Protein AF-A0A2B8AH51-F1 (afdb_monomer)

Sequence (255 aa):
MSCMFCGAQRRMTKEHILPKWMREEFPELAREPVFQGSQNEHDGPTPDGPRTVYRGGKEESGPFNRQAPVVCGPCNNGWMSQLETNVHEPLSRMIRGLPTVLTSERQAVVALWSAKTLMVAYRAPHFGPRPRPEVILPVDAERLYQDRALGPMMVMGLANYQPTPYAREPLYVQSFTRMEHEGGAYSYCATLRIGHFAAQLVRCPDGMYPPLGQIPPHLVLLRPGASAVHWPPSRPIRAGAEWDSFVNLPEETGT

Mean predicted aligned error: 6.93 Å

Nearest PDB structures (foldseek):
  2o9c-assembly1_A  TM=5.863E-01  e=3.580E-01  Deinococcus radiodurans
  4q0h-assembly1_A-2  TM=5.746E-01  e=3.373E-01  Deinococcus radiodurans R1 = ATCC 13939 = DSM 20539
  2o9b-assembly1_A-2  TM=5.722E-01  e=4.282E-01  Deinococcus radiodurans
  6fht-assembly1_A  TM=5.107E-01  e=1.499E+00  unclassified
  5hu7-assembly1_A  TM=2.085E-01  e=2.020E+00  Brevibacillus brevis NBRC 100599

Secondary structure (DSSP, 8-state):
-B-TTT--B-PEEEEESS-HHHHHH-GGGGSSSEEEEEEEEE--SSTTSPPEEEEEEEETT-GGG-EEEEEEHHHIIIIIHHHHHHHHHHHHHHHTT--EEE-HHHHHHHHHHHHHHHHHHHTS--SSSPPSS-SS-HHHHHHHHHHSS--TTEEEEEEEB---S-TTS-SEEEEEEEEE-GGG-EEEEEEEEETTEEEEEEEPPTTPPP--SS--TTEEEE-TTS--EEESPSS-B-TTHHHHHHHSPPS----

Foldseek 3Di:
DAALAARDDDFFDFAFLDDPVCCVLPVVQQPFFFWEWEWEWADDPDNPDDIDIDTDTTDRRGRRPWTARRHHPCVCVPPVVVLCVLQVVVVSCQLVQHKDKCDLVNLLSVQLSVVVSLVRNLRTDDPDDNHDDCLPDSVQSHCCNVVVGGDQQKWKKKFFADDDPDRRDHQWYWYKDWAADPPGFIKIWIWIHHRRIIMIMIGGPPPDHDPPDPDPQRIDIRDNVDGMDIPPRPDHAYPDPSVVPVRDDDNDPDD

Solvent-accessible surface area (backbone atoms only — not comparable to full-atom values): 14221 Å² total; per-residue (Å²): 98,58,15,49,40,79,62,50,78,47,72,57,35,73,41,52,50,45,60,72,67,51,50,74,75,35,52,78,64,61,44,68,70,28,37,32,42,36,41,42,59,29,80,28,102,41,100,89,41,72,70,43,75,46,77,44,56,75,45,73,73,29,64,66,70,42,49,19,71,45,37,27,55,70,52,50,75,36,65,49,44,52,48,52,64,71,28,41,68,65,50,56,32,35,30,70,60,38,75,45,76,33,40,32,68,50,29,40,41,46,48,42,49,52,51,52,36,50,57,46,47,71,66,22,90,65,82,72,78,82,65,73,84,59,79,69,51,64,66,59,41,28,43,37,56,73,67,70,37,75,54,95,36,46,48,40,33,35,33,28,36,52,79,70,93,54,93,74,60,48,53,38,34,41,35,43,42,75,42,75,44,87,94,78,42,54,29,27,34,39,32,43,34,39,58,15,30,30,40,37,40,39,36,34,41,89,96,48,74,58,87,82,61,89,70,54,85,39,53,44,74,56,50,65,81,46,80,68,42,67,38,61,52,94,35,62,39,40,80,60,70,57,38,52,58,67,64,44,77,70,91,64,81,79,132

pLDDT: mean 82.39, std 14.71, range [30.95, 98.0]

Radius of gyration: 17.38 Å; Cα contacts (8 Å, |Δi|>4): 494; chains: 1; bounding box: 43×40×45 Å

Structure (mmCIF, N/CA/C/O backbone):
data_AF-A0A2B8AH51-F1
#
_entry.id   AF-A0A2B8AH51-F1
#
loop_
_atom_site.group_PDB
_atom_site.id
_atom_site.type_symbol
_atom_site.label_atom_id
_atom_site.label_alt_id
_atom_site.label_comp_id
_atom_site.label_asym_id
_atom_site.label_entity_id
_atom_site.label_seq_id
_atom_site.pdbx_PDB_ins_code
_atom_site.Cartn_x
_atom_site.Cartn_y
_atom_site.Cartn_z
_atom_site.occupancy
_atom_site.B_iso_or_equiv
_atom_site.auth_seq_id
_atom_site.auth_comp_id
_atom_site.auth_asym_id
_atom_site.auth_atom_id
_atom_site.pdbx_PDB_model_num
ATOM 1 N N . MET A 1 1 ? -4.950 17.864 -15.467 1.00 85.81 1 MET A N 1
ATOM 2 C CA . MET A 1 1 ? -4.177 16.669 -15.059 1.00 85.81 1 MET A CA 1
ATOM 3 C C . MET A 1 1 ? -5.076 15.452 -15.211 1.00 85.81 1 MET A C 1
ATOM 5 O O . MET A 1 1 ? -6.285 15.599 -15.042 1.00 85.81 1 MET A O 1
ATOM 9 N N . SER A 1 2 ? -4.516 14.302 -15.584 1.00 92.56 2 SER A N 1
ATOM 10 C CA . SER A 1 2 ? -5.262 13.041 -15.651 1.00 92.56 2 SER A CA 1
ATOM 11 C C . SER A 1 2 ? -5.372 12.413 -14.260 1.00 92.56 2 SER A C 1
ATOM 13 O O . SER A 1 2 ? -4.426 12.501 -13.477 1.00 92.56 2 SER A O 1
ATOM 15 N N . CYS A 1 3 ? -6.517 11.811 -13.939 1.00 95.12 3 CYS A N 1
ATOM 16 C CA . CYS A 1 3 ? -6.648 10.988 -12.741 1.00 95.12 3 CYS A CA 1
ATOM 17 C C . CYS A 1 3 ? -5.863 9.687 -12.916 1.00 95.12 3 CYS A C 1
ATOM 19 O O . CYS A 1 3 ? -6.121 8.967 -13.873 1.00 95.12 3 CYS A O 1
ATOM 21 N N . MET A 1 4 ? -5.009 9.333 -11.949 1.00 94.19 4 MET A N 1
ATOM 22 C CA . MET A 1 4 ? -4.197 8.108 -12.033 1.00 94.19 4 MET A CA 1
ATOM 23 C C . MET A 1 4 ? -5.006 6.803 -12.109 1.00 94.19 4 MET A C 1
ATOM 25 O O . MET A 1 4 ? -4.462 5.776 -12.475 1.00 94.19 4 MET A O 1
ATOM 29 N N . PHE A 1 5 ? -6.281 6.829 -11.709 1.00 96.06 5 PHE A N 1
ATOM 30 C CA . PHE A 1 5 ? -7.135 5.643 -11.650 1.00 96.06 5 PHE A CA 1
ATOM 31 C C . PHE A 1 5 ? -8.077 5.543 -12.848 1.00 96.06 5 PHE A C 1
ATOM 33 O O . PHE A 1 5 ? -8.137 4.519 -13.505 1.00 96.06 5 PHE A O 1
ATOM 40 N N . CYS A 1 6 ? -8.849 6.588 -13.148 1.00 96.69 6 CYS A N 1
ATOM 41 C CA . CYS A 1 6 ? -9.827 6.516 -14.239 1.00 96.69 6 CYS A CA 1
ATOM 42 C C . CYS A 1 6 ? -9.351 7.142 -15.554 1.00 96.69 6 CYS A C 1
ATOM 44 O O . CYS A 1 6 ? -10.140 7.212 -16.491 1.00 96.69 6 CYS A O 1
ATOM 46 N N . GLY A 1 7 ? -8.136 7.697 -15.612 1.00 95.19 7 GLY A N 1
ATOM 47 C CA . GLY A 1 7 ? -7.600 8.377 -16.798 1.00 95.19 7 GLY A CA 1
ATOM 48 C C . GLY A 1 7 ? -8.324 9.679 -17.188 1.00 95.19 7 GLY A C 1
ATOM 49 O O . GLY A 1 7 ? -7.916 10.382 -18.111 1.00 95.19 7 GLY A O 1
ATOM 50 N N . ALA A 1 8 ? -9.411 10.046 -16.499 1.00 96.31 8 ALA A N 1
ATOM 51 C CA . ALA A 1 8 ? -10.210 11.208 -16.864 1.00 96.31 8 ALA A CA 1
ATOM 52 C C . ALA A 1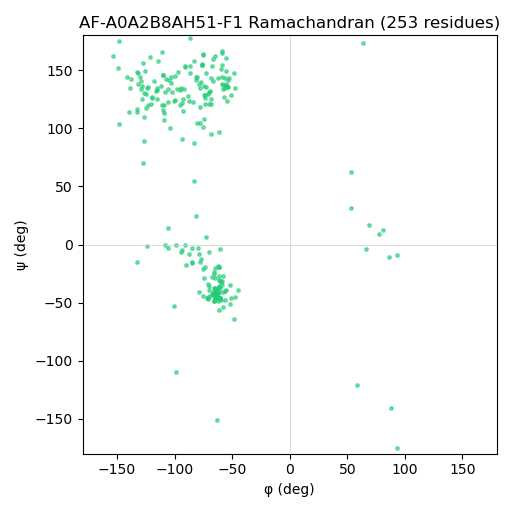 8 ? -9.486 12.521 -16.529 1.00 96.31 8 ALA A C 1
ATOM 54 O O . ALA A 1 8 ? -8.988 12.719 -15.414 1.00 96.31 8 ALA A O 1
ATOM 55 N N . GLN A 1 9 ? -9.516 13.470 -17.466 1.00 96.44 9 GLN A N 1
ATOM 56 C CA . GLN A 1 9 ? -9.027 14.829 -17.245 1.00 96.44 9 GLN A CA 1
ATOM 57 C C . GLN A 1 9 ? -10.015 15.622 -16.383 1.00 96.44 9 GLN A C 1
ATOM 59 O O . GLN A 1 9 ? -11.105 15.978 -16.827 1.00 96.44 9 GLN A O 1
ATOM 64 N N . ARG A 1 10 ? -9.650 15.878 -15.122 1.00 94.44 10 ARG A N 1
ATOM 65 C CA . ARG A 1 10 ? -10.507 16.559 -14.134 1.00 94.44 10 ARG A CA 1
ATOM 66 C C . ARG A 1 10 ? -9.675 17.382 -13.148 1.00 94.44 10 ARG A C 1
ATOM 68 O O . ARG A 1 10 ? -8.444 17.332 -13.149 1.00 94.44 10 ARG A O 1
ATOM 75 N N . ARG A 1 11 ? -10.351 18.119 -12.261 1.00 93.75 11 ARG A N 1
ATOM 76 C CA . ARG A 1 11 ? -9.720 18.689 -11.063 1.00 93.75 11 ARG A CA 1
ATOM 77 C C . ARG A 1 11 ? -9.339 17.555 -10.106 1.00 93.75 11 ARG A C 1
ATOM 79 O O . ARG A 1 11 ? -10.190 16.738 -9.750 1.00 93.75 11 ARG A O 1
ATOM 86 N N . MET A 1 12 ? -8.068 17.508 -9.712 1.00 94.81 12 MET A N 1
ATOM 87 C CA . MET A 1 12 ? -7.575 16.533 -8.738 1.00 94.81 12 MET A CA 1
ATOM 88 C C . MET A 1 12 ? -7.888 16.984 -7.307 1.00 94.81 12 MET A C 1
ATOM 90 O O . MET A 1 12 ? -7.845 18.175 -6.988 1.00 94.81 12 MET A O 1
ATOM 94 N N . THR A 1 13 ? -8.202 16.020 -6.453 1.00 93.00 13 THR A N 1
ATOM 95 C CA . THR A 1 13 ? -8.302 16.151 -4.999 1.00 93.00 13 THR A CA 1
ATOM 96 C C . THR A 1 13 ? -6.956 15.843 -4.357 1.00 93.00 13 THR A C 1
ATOM 98 O O . THR A 1 13 ? -6.179 15.064 -4.907 1.00 93.00 13 THR A O 1
ATOM 101 N N . LYS A 1 14 ? -6.697 16.415 -3.179 1.00 87.75 14 LYS A N 1
ATOM 102 C CA . LYS A 1 14 ? -5.541 16.066 -2.347 1.00 87.75 14 LYS A CA 1
ATOM 103 C C . LYS A 1 14 ? -5.879 14.822 -1.529 1.00 87.75 14 LYS A C 1
ATOM 105 O O . LYS A 1 14 ? -6.418 14.939 -0.434 1.00 87.75 14 LYS A O 1
ATOM 110 N N . GLU A 1 15 ? -5.635 13.654 -2.106 1.00 89.44 15 GLU A N 1
ATOM 111 C CA . GLU A 1 15 ? -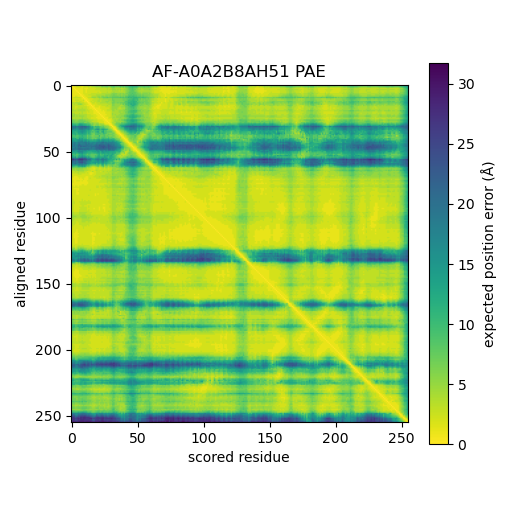5.935 12.390 -1.438 1.00 89.44 15 GLU A CA 1
ATOM 112 C C . GLU A 1 15 ? -4.980 12.170 -0.269 1.00 89.44 15 GLU A C 1
ATOM 114 O O . GLU A 1 15 ? -3.773 12.312 -0.455 1.00 89.44 15 GLU A O 1
ATOM 119 N N . HIS A 1 16 ? -5.496 11.829 0.912 1.00 8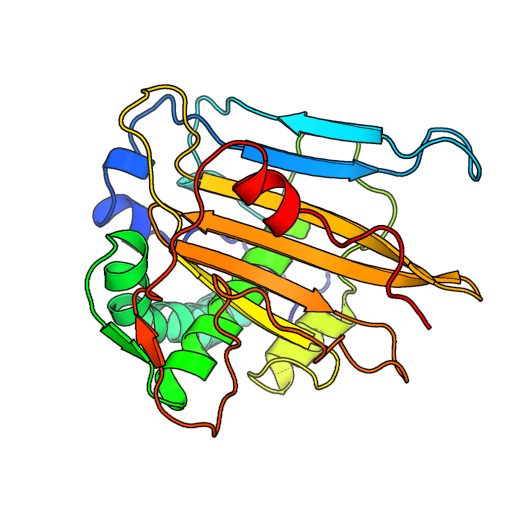8.12 16 HIS A N 1
ATOM 120 C CA . HIS A 1 16 ? -4.645 11.432 2.034 1.00 88.12 16 HIS A CA 1
ATOM 121 C C . HIS A 1 16 ? -4.102 10.022 1.795 1.00 88.12 16 HIS A C 1
ATOM 123 O O . HIS A 1 16 ? -4.847 9.136 1.394 1.00 88.12 16 HIS A O 1
ATOM 129 N N . ILE A 1 17 ? -2.810 9.798 2.055 1.00 89.62 17 ILE A N 1
ATOM 130 C CA . ILE A 1 17 ? -2.226 8.456 1.893 1.00 89.62 17 ILE A CA 1
ATOM 131 C C . ILE A 1 17 ? -2.843 7.483 2.903 1.00 89.62 17 ILE A C 1
ATOM 133 O O . ILE A 1 17 ? -3.255 6.386 2.533 1.00 89.62 17 ILE A O 1
ATOM 137 N N . LEU A 1 18 ? -2.900 7.891 4.174 1.00 90.94 18 LEU A N 1
ATOM 138 C CA . LEU A 1 18 ? -3.605 7.151 5.211 1.00 90.94 18 LEU A CA 1
ATOM 139 C C . LEU A 1 18 ? -4.998 7.754 5.421 1.00 90.94 18 LEU A C 1
ATOM 141 O O . LEU A 1 18 ? -5.117 8.977 5.544 1.00 90.94 18 LEU A O 1
ATOM 145 N N . PRO A 1 19 ? -6.046 6.921 5.487 1.00 91.19 19 PRO A N 1
ATOM 146 C CA . PRO A 1 19 ? -7.409 7.397 5.643 1.00 91.19 19 PRO A CA 1
ATOM 147 C C . PRO A 1 19 ? -7.629 8.041 7.014 1.00 91.19 19 PRO A C 1
ATOM 149 O O . PRO A 1 19 ? -6.975 7.705 8.002 1.00 91.19 19 PRO A O 1
ATOM 152 N N . LYS A 1 20 ? -8.594 8.961 7.091 1.00 88.81 20 LYS A N 1
ATOM 153 C CA . LYS A 1 20 ? -8.838 9.757 8.306 1.00 88.81 20 LYS A CA 1
ATOM 154 C C . LYS A 1 20 ? -9.230 8.915 9.519 1.00 88.81 20 LYS A C 1
ATOM 156 O O . LYS A 1 20 ? -8.786 9.231 10.617 1.00 88.81 20 LYS A O 1
ATOM 161 N N . TRP A 1 21 ? -9.995 7.840 9.322 1.00 92.12 21 TRP A N 1
ATOM 162 C CA . TRP A 1 21 ? -10.440 6.965 10.413 1.00 92.12 21 TRP A CA 1
ATOM 163 C C . TRP A 1 21 ? -9.262 6.351 11.183 1.00 92.12 21 TRP A C 1
ATOM 165 O O . TRP A 1 21 ? -9.339 6.179 12.396 1.00 92.12 21 TRP A O 1
ATOM 175 N N . MET A 1 22 ? -8.123 6.106 10.521 1.00 93.12 22 MET A N 1
ATOM 176 C CA . MET A 1 22 ? -6.929 5.578 11.186 1.00 93.12 22 MET A CA 1
ATOM 177 C C . MET A 1 22 ? -6.357 6.553 12.217 1.00 93.12 22 MET A C 1
ATOM 179 O O . MET A 1 22 ? -5.758 6.116 13.193 1.00 93.12 22 MET A O 1
ATOM 183 N N . ARG A 1 23 ? -6.542 7.866 12.032 1.00 88.94 23 ARG A N 1
ATOM 184 C CA . ARG A 1 23 ? -6.091 8.869 13.004 1.00 88.94 23 ARG A CA 1
ATOM 185 C C . ARG A 1 23 ? -6.839 8.744 14.329 1.00 88.94 23 ARG A C 1
ATOM 187 O O . ARG A 1 23 ? -6.251 8.964 15.383 1.00 88.94 23 ARG A O 1
ATOM 194 N N . GLU A 1 24 ? -8.126 8.423 14.259 1.00 89.31 24 GLU A N 1
ATOM 195 C CA . GLU A 1 24 ? -8.995 8.246 15.425 1.00 89.31 24 GLU A CA 1
ATOM 196 C C . GLU A 1 24 ? -8.763 6.877 16.075 1.00 89.31 24 GLU A C 1
ATOM 198 O O . GLU A 1 24 ? -8.678 6.770 17.295 1.00 89.31 24 GLU A O 1
ATOM 203 N N . GLU A 1 25 ? -8.596 5.836 15.257 1.00 92.25 25 GLU A N 1
ATOM 204 C CA . GLU A 1 25 ? -8.409 4.458 15.713 1.00 92.25 25 GLU A CA 1
ATOM 205 C C . GLU A 1 25 ? -7.022 4.144 16.289 1.00 92.25 25 GLU A C 1
ATOM 207 O O . GLU A 1 25 ? -6.904 3.236 17.122 1.00 92.25 25 GLU A O 1
ATOM 212 N N . PHE A 1 26 ? -5.991 4.852 15.826 1.00 89.75 26 PHE A N 1
ATOM 213 C CA . PHE A 1 26 ? -4.587 4.627 16.173 1.00 89.75 26 PHE A CA 1
ATOM 214 C C . PHE A 1 26 ? -3.939 5.930 16.648 1.00 89.75 26 PHE A C 1
ATOM 216 O O . PHE A 1 26 ? -3.107 6.513 15.943 1.00 89.75 26 PHE A O 1
ATOM 223 N N . PRO A 1 27 ? -4.307 6.431 17.840 1.00 84.88 27 PRO A N 1
ATOM 224 C CA . PRO A 1 27 ? -3.775 7.688 18.357 1.00 84.88 27 PRO A CA 1
ATOM 225 C C . PRO A 1 27 ? -2.245 7.674 18.485 1.00 84.88 27 PRO A C 1
ATOM 227 O O . PRO A 1 27 ? -1.617 8.719 18.358 1.00 84.88 27 PRO A O 1
ATOM 230 N N . GLU A 1 28 ? -1.617 6.514 18.680 1.00 80.50 28 GLU A N 1
ATOM 231 C CA . GLU A 1 28 ? -0.162 6.340 18.667 1.00 80.50 28 GLU A CA 1
ATOM 232 C C . GLU A 1 28 ? 0.489 6.690 17.320 1.00 80.50 28 GLU A C 1
ATOM 234 O O . GLU A 1 28 ? 1.604 7.206 17.314 1.00 80.50 28 GLU A O 1
ATOM 239 N N . LEU A 1 29 ? -0.215 6.504 16.195 1.00 77.44 29 LEU A N 1
ATOM 240 C CA . LEU A 1 29 ? 0.224 6.949 14.865 1.00 77.44 29 LEU A CA 1
ATOM 241 C C . LEU A 1 29 ? 0.039 8.458 14.660 1.00 77.44 29 LEU A C 1
ATOM 243 O O . LEU A 1 29 ? 0.525 9.003 13.673 1.00 77.44 29 LEU A O 1
ATOM 247 N N . ALA A 1 30 ? -0.694 9.126 15.551 1.00 74.44 30 ALA A N 1
ATOM 248 C CA . ALA A 1 30 ? -0.973 10.558 15.502 1.00 74.44 30 ALA A CA 1
ATOM 249 C C . ALA A 1 30 ? -0.181 11.363 16.553 1.00 74.44 30 ALA A C 1
ATOM 251 O O . ALA A 1 30 ? -0.297 12.587 16.589 1.00 74.44 30 ALA A O 1
ATOM 252 N N . ARG A 1 31 ? 0.605 10.700 17.418 1.00 70.81 31 ARG A N 1
ATOM 253 C CA . ARG A 1 31 ? 1.440 11.351 18.440 1.00 70.81 31 ARG A CA 1
ATOM 254 C C . ARG A 1 31 ? 2.707 11.918 17.813 1.00 70.81 31 ARG A C 1
ATOM 256 O O . ARG A 1 31 ? 3.637 11.180 17.512 1.00 70.81 31 ARG A O 1
ATOM 263 N N . GLU A 1 32 ? 2.751 13.231 17.644 1.00 63.06 32 GLU A N 1
ATOM 264 C CA . GLU A 1 32 ? 3.927 13.921 17.116 1.00 63.06 32 GLU A CA 1
ATOM 265 C C . GLU A 1 32 ? 5.033 14.057 18.188 1.00 63.06 32 GLU A C 1
ATOM 267 O O . GLU A 1 32 ? 4.730 14.350 19.348 1.00 63.06 32 GLU A O 1
ATOM 272 N N . PRO A 1 33 ? 6.320 13.871 17.829 1.00 62.00 33 PRO A N 1
ATOM 273 C CA . PRO A 1 33 ? 6.813 13.426 16.526 1.00 62.00 33 PRO A CA 1
ATOM 274 C C . PRO A 1 33 ? 6.643 11.908 16.340 1.00 62.00 33 PRO A C 1
ATOM 276 O O . PRO A 1 33 ? 7.028 11.120 17.203 1.00 62.00 33 PRO A O 1
ATOM 279 N N . VAL A 1 34 ? 6.152 11.494 15.170 1.00 63.03 34 VAL A N 1
ATOM 280 C CA . VAL A 1 34 ? 6.148 10.080 14.767 1.00 63.03 34 VAL A CA 1
ATOM 281 C C . VAL A 1 34 ? 7.422 9.814 13.973 1.00 63.03 34 VAL A C 1
ATOM 283 O O . VAL A 1 34 ? 7.694 10.488 12.979 1.00 63.03 34 VAL A O 1
ATOM 286 N N . PHE A 1 35 ? 8.210 8.819 14.379 1.00 63.44 35 PHE A N 1
ATOM 287 C CA . PHE A 1 35 ? 9.269 8.303 13.514 1.00 63.44 35 PHE A CA 1
ATOM 288 C C . PHE A 1 35 ? 8.602 7.583 12.335 1.00 63.44 35 PHE A C 1
ATOM 290 O O . PHE A 1 35 ? 7.814 6.658 12.525 1.00 63.44 35 PHE A O 1
ATOM 297 N N . GLN A 1 36 ? 8.883 8.028 11.115 1.00 67.19 36 GLN A N 1
ATOM 298 C CA . GLN A 1 36 ? 8.409 7.389 9.889 1.00 67.19 36 GLN A CA 1
ATOM 299 C C . GLN A 1 36 ? 9.619 6.888 9.118 1.00 67.19 36 GLN A C 1
ATOM 301 O O . GLN A 1 36 ? 10.559 7.643 8.900 1.00 67.19 36 GLN A O 1
ATOM 306 N N . GLY A 1 37 ? 9.568 5.640 8.659 1.00 68.50 37 GLY A N 1
ATOM 307 C CA . GLY A 1 37 ? 10.554 5.107 7.729 1.00 68.50 37 GLY A CA 1
ATOM 308 C C . GLY A 1 37 ? 10.126 5.378 6.292 1.00 68.50 37 GLY A C 1
ATOM 309 O O . GLY A 1 37 ? 9.013 5.039 5.892 1.00 68.50 37 GLY A O 1
ATOM 310 N N . SER A 1 38 ? 11.007 5.967 5.495 1.00 72.69 38 SER A N 1
ATOM 311 C CA . SER A 1 38 ? 10.883 5.952 4.036 1.00 72.69 38 SER A CA 1
ATOM 312 C C . SER A 1 38 ? 12.176 5.432 3.436 1.00 72.69 38 SER A C 1
ATOM 314 O O . SER A 1 38 ? 13.249 5.900 3.814 1.00 72.69 38 SER A O 1
ATOM 316 N N . GLN A 1 39 ? 12.072 4.460 2.535 1.00 73.69 39 GLN A N 1
ATOM 317 C CA . GLN A 1 39 ? 13.197 3.961 1.753 1.00 73.69 39 GLN A CA 1
ATOM 318 C C . GLN A 1 39 ? 12.828 4.018 0.276 1.00 73.69 39 GLN A C 1
ATOM 320 O O . GLN A 1 39 ? 12.011 3.226 -0.192 1.00 73.69 39 GLN A O 1
ATOM 325 N N . ASN A 1 40 ? 13.459 4.933 -0.448 1.00 71.31 40 ASN A N 1
ATOM 326 C CA . ASN A 1 40 ? 13.289 5.065 -1.887 1.00 71.31 40 ASN A CA 1
ATOM 327 C C . ASN A 1 40 ? 14.611 4.743 -2.574 1.00 71.31 40 ASN A C 1
ATOM 329 O O . ASN A 1 40 ? 15.665 5.242 -2.168 1.00 71.31 40 ASN A O 1
ATOM 333 N N . GLU A 1 41 ? 14.552 3.915 -3.607 1.00 69.56 41 GLU A N 1
ATOM 334 C CA . GLU A 1 41 ? 15.684 3.648 -4.484 1.00 69.56 41 GLU A CA 1
ATOM 335 C C . GLU A 1 41 ? 15.662 4.604 -5.680 1.00 69.56 41 GLU A C 1
ATOM 337 O O . GLU A 1 41 ? 14.615 4.847 -6.284 1.00 69.56 41 GLU A O 1
ATOM 342 N N . HIS A 1 42 ? 16.818 5.184 -5.994 1.00 64.06 42 HIS A N 1
ATOM 343 C CA . HIS A 1 42 ? 16.978 6.154 -7.070 1.00 64.06 42 HIS A CA 1
ATOM 344 C C . HIS A 1 42 ? 18.144 5.755 -7.966 1.00 64.06 42 HIS A C 1
ATOM 346 O O . HIS A 1 42 ? 19.181 5.294 -7.482 1.00 64.06 42 HIS A O 1
ATOM 352 N N . ASP A 1 43 ? 17.993 6.019 -9.262 1.00 61.16 43 ASP A N 1
ATOM 353 C CA . ASP A 1 43 ? 19.116 6.001 -10.193 1.00 61.16 43 ASP A CA 1
ATOM 354 C C . ASP A 1 43 ? 20.219 6.936 -9.706 1.00 61.16 43 ASP A C 1
ATOM 356 O O . ASP A 1 43 ? 19.950 8.054 -9.246 1.00 61.16 43 ASP A O 1
ATOM 360 N N . GLY A 1 44 ? 21.462 6.470 -9.818 1.00 53.53 44 GLY A N 1
ATOM 361 C CA . GLY A 1 44 ? 22.624 7.319 -9.621 1.00 53.53 44 GLY A CA 1
ATOM 362 C C . GLY A 1 44 ? 22.628 8.498 -10.608 1.00 53.53 44 GLY A C 1
ATOM 363 O O . GLY A 1 44 ? 21.881 8.523 -11.590 1.00 53.53 44 GLY A O 1
ATOM 364 N N . PRO A 1 45 ? 23.479 9.512 -10.385 1.00 54.72 45 PRO A N 1
ATOM 365 C CA . PRO A 1 45 ? 23.575 10.664 -11.284 1.00 54.72 45 PRO A CA 1
ATOM 366 C C . PRO A 1 45 ? 24.024 10.284 -12.707 1.00 54.72 45 PRO A C 1
ATOM 368 O O . PRO A 1 45 ? 23.818 11.062 -13.639 1.00 54.72 45 PRO A O 1
ATOM 371 N N . THR A 1 46 ? 24.615 9.100 -12.879 1.00 54.09 46 THR A N 1
ATOM 372 C CA . THR A 1 46 ? 25.039 8.527 -14.159 1.00 54.09 46 THR A CA 1
ATOM 373 C C . THR A 1 46 ? 24.156 7.330 -14.536 1.00 54.09 46 THR A C 1
ATOM 375 O O . THR A 1 46 ? 23.775 6.584 -13.635 1.00 54.09 46 THR A O 1
ATOM 378 N N . PRO A 1 47 ? 23.867 7.101 -15.835 1.00 54.94 47 PRO A N 1
ATOM 379 C CA . PRO A 1 47 ? 23.073 5.956 -16.305 1.00 54.94 47 PRO A CA 1
ATOM 380 C C . PRO A 1 47 ? 23.566 4.590 -15.799 1.00 54.94 47 PRO A C 1
ATOM 382 O O . PRO A 1 47 ? 22.744 3.746 -15.476 1.00 54.94 47 PRO A O 1
ATOM 385 N N . ASP A 1 48 ? 24.885 4.429 -15.647 1.00 56.88 48 ASP A N 1
ATOM 386 C CA . ASP A 1 48 ? 25.533 3.198 -15.160 1.00 56.88 48 ASP A CA 1
ATOM 387 C C . ASP A 1 48 ? 26.055 3.331 -13.713 1.00 56.88 48 ASP A C 1
ATOM 389 O O . ASP A 1 48 ? 26.909 2.571 -13.260 1.00 56.88 48 ASP A O 1
ATOM 393 N N . GLY A 1 49 ? 25.625 4.375 -12.995 1.00 54.69 49 GLY A N 1
ATOM 394 C CA . GLY A 1 49 ? 26.075 4.637 -11.628 1.00 54.69 49 GLY A CA 1
ATOM 395 C C . GLY A 1 49 ? 25.413 3.716 -10.606 1.00 54.69 49 GLY A C 1
ATOM 396 O O . GLY A 1 49 ? 24.288 3.266 -10.828 1.00 54.69 49 GLY A O 1
ATOM 397 N N . PRO A 1 50 ? 26.051 3.485 -9.443 1.00 54.81 50 PRO A N 1
ATOM 398 C CA . PRO A 1 50 ? 25.417 2.739 -8.368 1.00 54.81 50 PRO A CA 1
ATOM 399 C C . PRO A 1 50 ? 24.119 3.433 -7.947 1.00 54.81 50 PRO A C 1
ATOM 401 O O . PRO A 1 50 ? 24.050 4.665 -7.830 1.00 54.81 50 PRO A O 1
ATOM 404 N N . ARG A 1 51 ? 23.083 2.629 -7.709 1.00 69.44 51 ARG A N 1
ATOM 405 C CA . ARG A 1 51 ? 21.799 3.128 -7.220 1.00 69.44 51 ARG A CA 1
ATOM 406 C C . ARG A 1 51 ? 21.983 3.760 -5.845 1.00 69.44 51 ARG A C 1
ATOM 408 O O . ARG A 1 51 ? 22.766 3.293 -5.020 1.00 69.44 51 ARG A O 1
ATOM 415 N N . THR A 1 52 ? 21.256 4.842 -5.596 1.00 65.50 52 THR A N 1
ATOM 416 C CA . THR A 1 52 ? 21.287 5.543 -4.312 1.00 65.50 52 THR A CA 1
ATOM 417 C C . THR A 1 52 ? 20.015 5.240 -3.536 1.00 65.50 52 THR A C 1
ATOM 419 O O . THR A 1 52 ? 18.907 5.511 -3.999 1.00 65.50 52 THR A O 1
ATOM 422 N N . VAL A 1 53 ? 20.174 4.699 -2.329 1.00 68.12 53 VAL A N 1
ATOM 423 C CA . VAL A 1 53 ? 19.064 4.467 -1.401 1.00 68.12 53 VAL A CA 1
ATOM 424 C C . VAL A 1 53 ? 18.928 5.674 -0.481 1.00 68.12 53 VAL A C 1
ATOM 426 O O . VAL A 1 53 ? 19.803 5.944 0.341 1.00 68.12 53 VAL A O 1
ATOM 429 N N . TYR A 1 54 ? 17.808 6.385 -0.586 1.00 65.06 54 TYR A N 1
ATOM 430 C CA . TYR A 1 54 ? 17.481 7.482 0.320 1.00 65.06 54 TYR A CA 1
ATOM 431 C C . TYR A 1 54 ? 16.631 6.954 1.469 1.00 65.06 54 TYR A C 1
ATOM 433 O O . TYR A 1 54 ? 15.552 6.397 1.255 1.00 65.06 54 TYR A O 1
ATOM 441 N N . ARG A 1 55 ? 17.122 7.147 2.698 1.00 69.69 55 ARG A N 1
ATOM 442 C CA . ARG A 1 55 ? 16.407 6.810 3.931 1.00 69.69 55 ARG A CA 1
ATOM 443 C C . ARG A 1 55 ? 15.974 8.093 4.641 1.00 69.69 55 ARG A C 1
ATOM 445 O O . ARG A 1 55 ? 16.818 8.859 5.099 1.00 69.69 55 ARG A O 1
ATOM 452 N N . GLY A 1 56 ? 14.667 8.338 4.717 1.00 63.03 56 GLY A N 1
ATOM 453 C CA . GLY A 1 56 ? 14.069 9.444 5.478 1.00 63.03 56 GLY A CA 1
ATOM 454 C C . GLY A 1 56 ? 13.415 8.935 6.764 1.00 63.03 56 GLY A C 1
ATOM 455 O O . GLY A 1 56 ? 12.840 7.847 6.748 1.00 63.03 56 GLY A O 1
ATOM 456 N N . GLY A 1 57 ? 13.527 9.696 7.863 1.00 56.56 57 GLY A N 1
ATOM 457 C CA . GLY A 1 57 ? 13.245 9.189 9.219 1.00 56.56 57 GLY A CA 1
ATOM 458 C C . GLY A 1 57 ? 12.365 10.043 10.146 1.00 56.56 57 GLY A C 1
ATOM 459 O O . GLY A 1 57 ? 11.925 9.547 11.184 1.00 56.56 57 GLY A O 1
ATOM 460 N N . LYS A 1 58 ? 12.123 11.327 9.847 1.00 55.34 58 LYS A N 1
ATOM 461 C CA . LYS A 1 58 ? 11.420 12.230 10.776 1.00 55.34 58 LYS A CA 1
ATOM 462 C C . LYS A 1 58 ? 10.610 13.284 10.017 1.00 55.34 58 LYS A C 1
ATOM 464 O O . LYS A 1 58 ? 11.181 14.246 9.517 1.00 55.34 58 LYS A O 1
ATOM 469 N N . GLU A 1 59 ? 9.291 13.106 9.946 1.00 58.78 59 GLU A N 1
ATOM 470 C CA . GLU A 1 59 ? 8.358 14.206 9.663 1.00 58.78 59 GLU A CA 1
ATOM 471 C C . GLU A 1 59 ? 7.753 14.663 10.985 1.00 58.78 59 GLU A C 1
ATOM 473 O O . GLU A 1 59 ? 7.160 13.870 11.715 1.00 58.78 59 GLU A O 1
ATOM 478 N N . GLU A 1 60 ? 7.889 15.949 11.295 1.00 53.44 60 GLU A N 1
ATOM 479 C CA . GLU A 1 60 ? 7.287 16.532 12.499 1.00 53.44 60 GLU A CA 1
ATOM 480 C C . GLU A 1 60 ? 5.754 16.501 12.432 1.00 53.44 60 GLU A C 1
ATOM 482 O O . GLU A 1 60 ? 5.110 16.402 13.465 1.00 53.44 60 GLU A O 1
ATOM 487 N N . SER A 1 61 ? 5.183 16.471 11.222 1.00 61.59 61 SER A N 1
ATOM 488 C CA . SER A 1 61 ? 3.741 16.477 10.957 1.00 61.59 61 SER A CA 1
ATOM 489 C C . SER A 1 61 ? 3.053 15.106 10.998 1.00 61.59 61 SER A C 1
ATOM 491 O O . SER A 1 61 ? 1.850 15.035 10.756 1.00 61.59 61 SER A O 1
ATOM 493 N N . GLY A 1 62 ? 3.782 14.006 11.212 1.00 69.94 62 GLY A N 1
ATOM 494 C CA . GLY A 1 62 ? 3.210 12.653 11.232 1.00 69.94 62 GLY A CA 1
ATOM 495 C C . GLY A 1 62 ? 2.592 12.159 9.901 1.00 69.94 62 GLY A C 1
ATOM 496 O O . GLY A 1 62 ? 2.448 12.902 8.927 1.00 69.94 62 GLY A O 1
ATOM 497 N N . PRO A 1 63 ? 2.187 10.877 9.833 1.00 79.25 63 PRO A N 1
ATOM 498 C CA . PRO A 1 63 ? 1.857 10.205 8.570 1.00 79.25 63 PRO A CA 1
ATOM 499 C C . PRO A 1 63 ? 0.499 10.608 7.962 1.00 79.25 63 PRO A C 1
ATOM 501 O O . PRO A 1 63 ? 0.288 10.452 6.759 1.00 79.25 63 PRO A O 1
ATOM 504 N N . PHE A 1 64 ? -0.425 11.155 8.760 1.00 85.50 64 PHE A N 1
ATOM 505 C CA . PHE A 1 64 ? -1.787 11.502 8.318 1.00 85.50 64 PHE A CA 1
ATOM 506 C C . PHE A 1 64 ? -1.881 12.803 7.511 1.00 85.50 64 PHE A C 1
ATOM 508 O O . PHE A 1 64 ? -2.889 13.046 6.840 1.00 85.50 64 PHE A O 1
ATOM 515 N N . ASN A 1 65 ? -0.839 13.635 7.544 1.00 82.44 65 ASN A N 1
ATOM 516 C CA . ASN A 1 65 ? -0.792 14.896 6.804 1.00 82.44 65 ASN A CA 1
ATOM 517 C C . ASN A 1 65 ? -0.262 14.729 5.369 1.00 82.44 65 ASN A C 1
ATOM 519 O O . ASN A 1 65 ? -0.354 15.658 4.564 1.00 82.44 65 ASN A O 1
ATOM 523 N N . ARG A 1 66 ? 0.237 13.538 5.009 1.00 84.75 66 ARG A N 1
ATOM 524 C CA . ARG A 1 66 ? 0.740 13.257 3.662 1.00 84.75 66 ARG A CA 1
ATOM 525 C C . ARG A 1 66 ? -0.407 13.116 2.663 1.00 84.75 66 ARG A C 1
ATOM 527 O O . ARG A 1 66 ? -1.315 12.301 2.843 1.00 84.75 66 ARG A O 1
ATOM 534 N N . GLN A 1 67 ? -0.332 13.902 1.589 1.00 88.75 67 GLN A N 1
ATOM 535 C CA . GLN A 1 67 ? -1.351 13.960 0.543 1.00 88.75 67 GLN A CA 1
ATOM 536 C C . GLN A 1 67 ? -0.753 13.888 -0.869 1.00 88.75 67 GLN A C 1
ATOM 538 O O . GLN A 1 67 ? 0.326 14.427 -1.121 1.00 88.75 67 GLN A O 1
ATOM 543 N N . ALA A 1 68 ? -1.495 13.301 -1.811 1.00 89.12 68 ALA A N 1
ATOM 544 C CA . ALA A 1 68 ? -1.136 13.221 -3.226 1.00 89.12 68 ALA A CA 1
ATOM 545 C C . ALA A 1 68 ? -2.236 13.836 -4.122 1.00 89.12 68 ALA A C 1
ATOM 547 O O . ALA A 1 68 ? -3.379 13.367 -4.116 1.00 89.12 68 ALA A O 1
ATOM 548 N N . PRO A 1 69 ? -1.938 14.878 -4.925 1.00 91.38 69 PRO A N 1
ATOM 549 C CA . PRO A 1 69 ? -2.919 15.531 -5.793 1.00 91.38 69 PRO A CA 1
ATOM 550 C C . PRO A 1 69 ? -3.105 14.795 -7.137 1.00 91.38 69 PRO A C 1
ATOM 552 O O . PRO A 1 69 ? -2.952 15.399 -8.197 1.00 91.38 69 PRO A O 1
ATOM 555 N N . VAL A 1 70 ? -3.415 13.493 -7.107 1.00 91.88 70 VAL A N 1
ATOM 556 C CA . VAL A 1 70 ? -3.386 12.598 -8.294 1.00 91.88 70 VAL A CA 1
ATOM 557 C C . VAL A 1 70 ? -4.697 11.860 -8.590 1.00 91.88 70 VAL A C 1
ATOM 559 O O . VAL A 1 70 ? -4.814 11.133 -9.580 1.00 91.88 70 VAL A O 1
ATOM 562 N N . VAL A 1 71 ? -5.713 12.062 -7.753 1.00 95.25 71 VAL A N 1
ATOM 563 C CA . VAL A 1 71 ? -7.015 11.389 -7.850 1.00 95.25 71 VAL A CA 1
ATOM 564 C C . VAL A 1 71 ? -8.115 12.418 -8.095 1.00 95.25 71 VAL A C 1
ATOM 566 O O . VAL A 1 71 ? -8.087 13.494 -7.512 1.00 95.25 71 VAL A O 1
ATOM 569 N N . CYS A 1 72 ? -9.103 12.119 -8.942 1.00 97.25 72 CYS A N 1
ATOM 570 C CA . CYS A 1 72 ? -10.272 12.984 -9.126 1.00 97.25 72 CYS A CA 1
ATOM 571 C C . CYS A 1 72 ? -11.353 12.744 -8.056 1.00 97.25 72 CYS A C 1
ATOM 573 O O . CYS A 1 72 ? -11.457 11.651 -7.504 1.00 97.25 72 CYS A O 1
ATOM 575 N N . GLY A 1 73 ? -12.224 13.735 -7.832 1.00 97.06 73 GLY A N 1
ATOM 576 C CA . GLY A 1 73 ? -13.322 13.641 -6.856 1.00 97.06 73 GLY A CA 1
ATOM 577 C C . GLY A 1 73 ? -14.201 12.384 -6.986 1.00 97.06 73 GLY A C 1
ATOM 578 O O . GLY A 1 73 ? -14.427 11.729 -5.976 1.00 97.06 73 GLY A O 1
ATOM 579 N N . PRO A 1 74 ? -14.643 11.984 -8.196 1.00 97.88 74 PRO A N 1
ATOM 580 C CA . PRO A 1 74 ? -15.419 10.753 -8.378 1.00 97.88 74 PRO A CA 1
ATOM 581 C C . PRO A 1 74 ? -14.692 9.459 -7.983 1.00 97.88 74 PRO A C 1
ATOM 583 O O . PRO A 1 74 ? -15.323 8.538 -7.478 1.00 97.88 74 PRO A O 1
ATOM 586 N N . CYS A 1 75 ? -13.377 9.363 -8.206 1.00 97.62 75 CYS A N 1
ATOM 587 C CA . CYS A 1 75 ? -12.609 8.197 -7.762 1.00 97.62 75 CYS A CA 1
ATOM 588 C C . CYS A 1 75 ? -12.449 8.196 -6.242 1.00 97.62 75 CYS A C 1
ATOM 590 O O . CYS A 1 75 ? -12.698 7.167 -5.619 1.00 97.62 75 CYS A O 1
ATOM 592 N N . ASN A 1 76 ? -12.086 9.353 -5.680 1.00 96.81 76 ASN A N 1
ATOM 593 C CA . ASN A 1 76 ? -11.860 9.523 -4.250 1.00 96.81 76 ASN A CA 1
ATOM 594 C C . ASN A 1 76 ? -13.138 9.228 -3.439 1.00 96.81 76 ASN A C 1
ATOM 596 O O . ASN A 1 76 ? -13.192 8.297 -2.643 1.00 96.81 76 ASN A O 1
ATOM 600 N N . ASN A 1 77 ? -14.226 9.933 -3.746 1.00 95.56 77 ASN A N 1
ATOM 601 C CA . ASN A 1 77 ? -15.494 9.799 -3.023 1.00 95.56 77 ASN A CA 1
ATOM 602 C C . ASN A 1 77 ? -16.311 8.560 -3.429 1.00 95.56 77 ASN A C 1
ATOM 604 O O . ASN A 1 77 ? -17.346 8.293 -2.828 1.00 95.56 77 ASN A O 1
ATOM 608 N N . GLY A 1 78 ? -15.895 7.847 -4.478 1.00 96.69 78 GLY A N 1
ATOM 609 C CA . GLY A 1 78 ? -16.582 6.667 -4.994 1.00 96.69 78 GLY A CA 1
ATOM 610 C C . GLY A 1 78 ? -15.942 5.381 -4.488 1.00 96.69 78 GLY A C 1
ATOM 611 O O . GLY A 1 78 ? -16.025 5.036 -3.312 1.00 96.69 78 GLY A O 1
ATOM 612 N N . TRP A 1 79 ? -15.287 4.660 -5.397 1.00 97.62 79 TRP A N 1
ATOM 613 C CA . TRP A 1 79 ? -14.735 3.337 -5.106 1.00 97.62 79 TRP A CA 1
ATOM 614 C C . TRP A 1 79 ? -13.679 3.340 -3.992 1.00 97.62 79 TRP A C 1
ATOM 616 O O . TRP A 1 79 ? -13.578 2.349 -3.279 1.00 97.62 79 TRP A O 1
ATOM 626 N N . MET A 1 80 ? -12.901 4.420 -3.837 1.00 96.75 80 MET A N 1
ATOM 627 C CA . MET A 1 80 ? -11.866 4.495 -2.799 1.00 96.75 80 MET A CA 1
ATOM 628 C C . MET A 1 80 ? -12.491 4.619 -1.415 1.00 96.75 80 MET A C 1
ATOM 630 O O . MET A 1 80 ? -12.134 3.851 -0.529 1.00 96.75 80 MET A O 1
ATOM 634 N N . SER A 1 81 ? -13.474 5.506 -1.261 1.00 96.06 81 SER A N 1
ATOM 635 C CA . SER A 1 81 ? -14.271 5.616 -0.036 1.00 96.06 81 SER A CA 1
ATOM 636 C C . SER A 1 81 ? -14.936 4.281 0.328 1.00 96.06 81 SER A C 1
ATOM 638 O O . SER A 1 81 ? -14.784 3.791 1.445 1.00 96.06 81 SER A O 1
ATOM 640 N N . GLN A 1 82 ? -15.574 3.613 -0.643 1.00 97.44 82 GLN A N 1
ATOM 641 C CA . GLN A 1 82 ? -16.183 2.297 -0.415 1.00 97.44 82 GLN A CA 1
ATOM 642 C C . GLN A 1 82 ? -15.151 1.234 -0.007 1.00 97.44 82 GLN A C 1
ATOM 644 O O . GLN A 1 82 ? -15.408 0.418 0.878 1.00 97.44 82 GLN A O 1
ATOM 649 N N . LEU A 1 83 ? -13.978 1.236 -0.644 1.00 98.00 83 LEU A N 1
ATOM 650 C CA . LEU A 1 83 ? -12.882 0.332 -0.311 1.00 98.00 83 LEU A CA 1
ATOM 651 C C . LEU A 1 83 ? -12.388 0.550 1.123 1.00 98.00 83 LEU A C 1
ATOM 653 O O . LEU A 1 83 ? -12.144 -0.417 1.839 1.00 98.00 83 LEU A O 1
ATOM 657 N N . GLU A 1 84 ? -12.272 1.804 1.556 1.00 97.06 84 GLU A N 1
ATOM 658 C CA . GLU A 1 84 ? -11.880 2.146 2.923 1.00 97.06 84 GLU A CA 1
ATOM 659 C C . GLU A 1 84 ? -12.911 1.701 3.955 1.00 97.06 84 GLU A C 1
ATOM 661 O O . GLU A 1 84 ? -12.525 1.175 4.996 1.00 97.06 84 GLU A O 1
ATOM 666 N N . THR A 1 85 ? -14.205 1.832 3.657 1.00 97.06 85 THR A N 1
ATOM 667 C CA . THR A 1 85 ? -15.262 1.267 4.505 1.00 97.06 85 THR A CA 1
ATOM 668 C C . THR A 1 85 ? -15.132 -0.252 4.618 1.00 97.06 85 THR A C 1
ATOM 670 O O . THR A 1 85 ? -15.183 -0.797 5.718 1.00 97.06 85 THR A O 1
ATOM 673 N N . ASN A 1 86 ? -14.918 -0.945 3.497 1.00 97.56 86 ASN A N 1
ATOM 674 C CA . ASN A 1 86 ? -14.894 -2.409 3.469 1.00 97.56 86 ASN A CA 1
ATOM 675 C C . ASN A 1 86 ? -13.655 -3.002 4.158 1.00 97.56 86 ASN A C 1
ATOM 677 O O . ASN A 1 86 ? -13.729 -4.081 4.744 1.00 97.56 86 ASN A O 1
ATOM 681 N N . VAL A 1 87 ? -12.507 -2.326 4.069 1.00 97.69 87 VAL A N 1
ATOM 682 C CA . VAL A 1 87 ? -11.238 -2.819 4.629 1.00 97.69 87 VAL A CA 1
ATOM 683 C C . VAL A 1 87 ? -11.071 -2.482 6.111 1.00 97.69 87 VAL A C 1
ATOM 685 O O . VAL A 1 87 ? -10.215 -3.070 6.767 1.00 97.69 87 VAL A O 1
ATOM 688 N N . HIS A 1 88 ? -11.887 -1.561 6.633 1.00 97.69 88 HIS A N 1
ATOM 689 C CA . HIS A 1 88 ? -11.770 -1.009 7.978 1.00 97.69 88 HIS A CA 1
ATOM 690 C C . HIS A 1 88 ? -11.594 -2.097 9.044 1.00 97.69 88 HIS A C 1
ATOM 692 O O . HIS A 1 88 ? -10.531 -2.201 9.641 1.00 97.69 88 HIS A O 1
ATOM 698 N N . GLU A 1 89 ? -12.584 -2.976 9.236 1.00 97.12 89 GLU A N 1
ATOM 699 C CA . GLU A 1 89 ? -12.534 -4.006 10.285 1.00 97.12 89 GLU A CA 1
ATOM 700 C C . GLU A 1 89 ? -11.328 -4.962 10.180 1.00 97.12 89 GLU A C 1
ATOM 702 O O . GLU A 1 89 ? -10.592 -5.073 11.168 1.00 97.12 89 GLU A O 1
ATOM 707 N N . PRO A 1 90 ? -11.056 -5.636 9.040 1.00 97.44 90 PRO A N 1
ATOM 708 C CA . PRO A 1 90 ? -9.941 -6.574 8.981 1.00 97.44 90 PRO A CA 1
ATOM 709 C C . PRO A 1 90 ? -8.597 -5.862 9.148 1.00 97.44 90 PRO A C 1
ATOM 711 O O . PRO A 1 90 ? -7.736 -6.353 9.879 1.00 97.44 90 PRO A O 1
ATOM 714 N N . LEU A 1 91 ? -8.416 -4.690 8.534 1.00 97.69 91 LEU A N 1
ATOM 715 C CA . LEU A 1 91 ? -7.175 -3.926 8.642 1.00 97.69 91 LEU A CA 1
ATOM 716 C C . LEU A 1 91 ? -6.948 -3.408 10.058 1.00 97.69 91 LEU A C 1
ATOM 718 O O . LEU A 1 91 ? -5.842 -3.526 10.581 1.00 97.69 91 LEU A O 1
ATOM 722 N N . SER A 1 92 ? -8.005 -2.930 10.710 1.00 97.25 92 SER A N 1
ATOM 723 C CA . SER A 1 92 ? -7.969 -2.469 12.091 1.00 97.25 92 SER A CA 1
ATOM 724 C C . SER A 1 92 ? -7.494 -3.547 13.057 1.00 97.25 92 SER A C 1
ATOM 726 O O . SER A 1 92 ? -6.698 -3.270 13.959 1.00 97.25 92 SER A O 1
ATOM 728 N N . ARG A 1 93 ? -7.946 -4.791 12.869 1.00 97.62 93 ARG A N 1
ATOM 729 C CA . ARG A 1 93 ? -7.476 -5.932 13.666 1.00 97.62 93 ARG A CA 1
ATOM 730 C C . ARG A 1 93 ? -6.027 -6.276 13.351 1.00 97.62 93 ARG A C 1
ATOM 732 O O . ARG A 1 93 ? -5.242 -6.460 14.280 1.00 97.62 93 ARG A O 1
ATOM 739 N N . MET A 1 94 ? -5.656 -6.299 12.070 1.00 97.25 94 MET A N 1
ATOM 740 C CA . MET A 1 94 ? -4.294 -6.637 11.654 1.00 97.25 94 MET A CA 1
ATOM 741 C C . MET A 1 94 ? -3.251 -5.636 12.152 1.00 97.25 94 MET A C 1
ATOM 743 O O . MET A 1 94 ? -2.218 -6.060 12.660 1.00 97.25 94 MET A O 1
ATOM 747 N N . ILE A 1 95 ? -3.533 -4.329 12.084 1.00 95.81 95 ILE A N 1
ATOM 748 C CA . ILE A 1 95 ? -2.633 -3.273 12.581 1.00 95.81 95 ILE A CA 1
ATOM 749 C C . ILE A 1 95 ? -2.372 -3.434 14.087 1.00 95.81 95 ILE A C 1
ATOM 751 O O . ILE A 1 95 ? -1.240 -3.243 14.529 1.00 95.81 95 ILE A O 1
ATOM 755 N N . ARG A 1 96 ? -3.385 -3.847 14.864 1.00 94.69 96 ARG A N 1
ATOM 756 C CA . ARG A 1 96 ? -3.276 -4.116 16.314 1.00 94.69 96 ARG A CA 1
ATOM 757 C C . ARG A 1 96 ? -2.661 -5.477 16.652 1.00 94.69 96 ARG A C 1
ATOM 759 O O . ARG A 1 96 ? -2.540 -5.803 17.826 1.00 94.69 96 ARG A O 1
ATOM 766 N N . GLY A 1 97 ? -2.344 -6.301 15.652 1.00 94.50 97 GLY A N 1
ATOM 767 C CA . GLY A 1 97 ? -1.885 -7.676 15.868 1.00 94.50 97 GLY A CA 1
ATOM 768 C C . GLY A 1 97 ? -2.974 -8.609 16.413 1.00 94.50 97 GLY A C 1
ATOM 769 O O . GLY A 1 97 ? -2.666 -9.683 16.925 1.00 94.50 97 GLY A O 1
ATOM 770 N N . LEU A 1 98 ? -4.251 -8.222 16.321 1.00 96.56 98 LEU A N 1
ATOM 771 C CA . LEU A 1 98 ? -5.368 -9.016 16.825 1.00 96.56 98 LEU A CA 1
ATOM 772 C C . LEU A 1 98 ? -5.741 -10.131 15.841 1.00 96.56 98 LEU A C 1
ATOM 774 O O . LEU A 1 98 ? -5.742 -9.895 14.629 1.00 96.56 98 LEU A O 1
ATOM 778 N N . PRO A 1 99 ? -6.149 -11.317 16.332 1.00 96.44 99 PRO A N 1
ATOM 779 C CA . PRO A 1 99 ? -6.549 -12.411 15.462 1.00 96.44 99 PRO A CA 1
ATOM 780 C C . PRO A 1 99 ? -7.700 -12.027 14.533 1.00 96.44 99 PRO A C 1
ATOM 782 O O . PRO A 1 99 ? -8.693 -11.452 14.984 1.00 96.44 99 PRO A O 1
ATOM 785 N N . THR A 1 100 ? -7.604 -12.359 13.249 1.00 96.31 100 THR A N 1
ATOM 786 C CA . THR A 1 100 ? -8.708 -12.204 12.291 1.00 96.31 100 THR A CA 1
ATOM 787 C C . THR A 1 100 ? -8.638 -13.277 11.213 1.00 96.31 100 THR A C 1
ATOM 789 O O . THR A 1 100 ? -7.564 -13.789 10.899 1.00 96.31 100 THR A O 1
ATOM 792 N N . VAL A 1 101 ? -9.790 -13.642 10.656 1.00 95.44 101 VAL A N 1
ATOM 793 C CA . VAL A 1 101 ? -9.867 -14.565 9.522 1.00 95.44 101 VAL A CA 1
ATOM 794 C C . VAL A 1 101 ? -10.059 -13.745 8.256 1.00 95.44 101 VAL A C 1
ATOM 796 O O . VAL A 1 101 ? -11.011 -12.968 8.139 1.00 95.44 101 VAL A O 1
ATOM 799 N N . LEU A 1 102 ? -9.151 -13.926 7.302 1.00 95.56 102 LEU A N 1
ATOM 800 C CA . LEU A 1 102 ? -9.236 -13.341 5.974 1.00 95.56 102 LEU A CA 1
ATOM 801 C C . LEU A 1 102 ? -9.906 -14.351 5.038 1.00 95.56 102 LEU A C 1
ATOM 803 O O . LEU A 1 102 ? -9.250 -15.200 4.429 1.00 95.56 102 LEU A O 1
ATOM 807 N N . THR A 1 103 ? -11.234 -14.262 4.937 1.00 95.62 103 THR A N 1
ATOM 808 C CA . THR A 1 103 ? -12.013 -14.923 3.878 1.00 95.62 103 THR A CA 1
ATOM 809 C C . THR A 1 103 ? -11.547 -14.450 2.500 1.00 95.62 103 THR A C 1
ATOM 811 O O . THR A 1 103 ? -10.888 -13.419 2.395 1.00 95.62 103 THR A O 1
ATOM 814 N N . SER A 1 104 ? -11.915 -15.163 1.434 1.00 94.31 104 SER A N 1
ATOM 815 C CA . SER A 1 104 ? -11.601 -14.763 0.052 1.00 94.31 104 SER A CA 1
ATOM 816 C C . SER A 1 104 ? -11.918 -13.279 -0.229 1.00 94.31 104 SER A C 1
ATOM 818 O O . SER A 1 104 ? -11.075 -12.539 -0.734 1.00 94.31 104 SER A O 1
ATOM 820 N N . GLU A 1 105 ? -13.088 -12.807 0.208 1.00 94.56 105 GLU A N 1
ATOM 821 C CA . GLU A 1 105 ? -13.520 -11.408 0.071 1.00 94.56 105 GLU A CA 1
ATOM 822 C C . GLU A 1 105 ? -12.636 -10.437 0.865 1.00 94.56 105 GLU A C 1
ATOM 824 O O . GLU A 1 105 ? -12.209 -9.406 0.345 1.00 94.56 105 GLU A O 1
ATOM 829 N N . ARG A 1 106 ? -12.300 -10.778 2.117 1.00 96.25 106 ARG A N 1
ATOM 830 C CA . ARG A 1 106 ? -11.408 -9.961 2.955 1.00 96.25 106 ARG A CA 1
ATOM 831 C C . ARG A 1 106 ? -9.992 -9.914 2.390 1.00 96.25 106 ARG A C 1
ATOM 833 O O . ARG A 1 106 ? -9.371 -8.858 2.434 1.00 96.25 106 ARG A O 1
ATOM 840 N N . GLN A 1 107 ? -9.493 -11.017 1.829 1.00 96.31 107 GLN A N 1
ATOM 841 C CA . GLN A 1 107 ? -8.204 -11.038 1.135 1.00 96.31 107 GLN A CA 1
ATOM 842 C C . GLN A 1 107 ? -8.219 -10.084 -0.063 1.00 96.31 107 GLN A C 1
ATOM 844 O O . GLN A 1 107 ? -7.303 -9.278 -0.197 1.00 96.31 107 GLN A O 1
ATOM 849 N N . ALA A 1 108 ? -9.270 -10.118 -0.891 1.00 95.81 108 ALA A N 1
ATOM 850 C CA . ALA A 1 108 ? -9.406 -9.221 -2.039 1.00 95.81 108 ALA A CA 1
ATOM 851 C C . ALA A 1 108 ? -9.432 -7.745 -1.618 1.00 95.81 108 ALA A C 1
ATOM 853 O O . ALA A 1 108 ? -8.712 -6.922 -2.181 1.00 95.81 108 ALA A O 1
ATOM 854 N N . VAL A 1 109 ? -10.211 -7.415 -0.587 1.00 97.12 109 VAL A N 1
ATOM 855 C CA . VAL A 1 109 ? -10.353 -6.041 -0.092 1.00 97.12 109 VAL A CA 1
ATOM 856 C C . VAL A 1 109 ? -9.058 -5.522 0.544 1.00 97.12 109 VAL A C 1
ATOM 858 O O . VAL A 1 109 ? -8.653 -4.395 0.258 1.00 97.12 109 VAL A O 1
ATOM 861 N N . VAL A 1 110 ? -8.365 -6.335 1.349 1.00 97.62 110 VAL A N 1
ATOM 862 C CA . VAL A 1 110 ? -7.058 -5.970 1.925 1.00 97.62 110 VAL A CA 1
ATOM 863 C C . VAL A 1 110 ? -6.015 -5.792 0.825 1.00 97.62 110 VAL A C 1
ATOM 865 O O . VAL A 1 110 ? -5.311 -4.786 0.818 1.00 97.62 110 VAL A O 1
ATOM 868 N N . ALA A 1 111 ? -5.949 -6.716 -0.137 1.00 96.69 111 ALA A N 1
ATOM 869 C CA . ALA A 1 111 ? -5.014 -6.630 -1.254 1.00 96.69 111 ALA A CA 1
ATOM 870 C C . ALA A 1 111 ? -5.228 -5.357 -2.084 1.00 96.69 111 ALA A C 1
ATOM 872 O O . ALA A 1 111 ? -4.276 -4.623 -2.361 1.00 96.69 111 ALA A O 1
ATOM 873 N N . LEU A 1 112 ? -6.486 -5.071 -2.431 1.00 97.31 112 LEU A N 1
ATOM 874 C CA . LEU A 1 112 ? -6.866 -3.899 -3.209 1.00 97.31 112 LEU A CA 1
ATOM 875 C C . LEU A 1 112 ? -6.550 -2.598 -2.460 1.00 97.31 112 LEU A C 1
ATOM 877 O O . LEU A 1 112 ? -6.006 -1.667 -3.055 1.00 97.31 112 LEU A O 1
ATOM 881 N N . TRP A 1 113 ? -6.840 -2.533 -1.156 1.00 97.94 113 TRP A N 1
ATOM 882 C CA . TRP A 1 113 ? -6.514 -1.365 -0.336 1.00 97.94 113 TRP A CA 1
ATOM 883 C C . TRP A 1 113 ? -5.006 -1.150 -0.218 1.00 97.94 113 TRP A C 1
ATOM 885 O O . TRP A 1 113 ? -4.537 -0.032 -0.427 1.00 97.94 113 TRP A O 1
ATOM 895 N N . SER A 1 114 ? -4.233 -2.204 0.050 1.00 97.50 114 SER A N 1
ATOM 896 C CA . SER A 1 114 ? -2.775 -2.112 0.160 1.00 97.50 114 SER A CA 1
ATOM 897 C C . SER A 1 114 ? -2.138 -1.631 -1.137 1.00 97.50 114 SER A C 1
ATOM 899 O O . SER A 1 114 ? -1.328 -0.7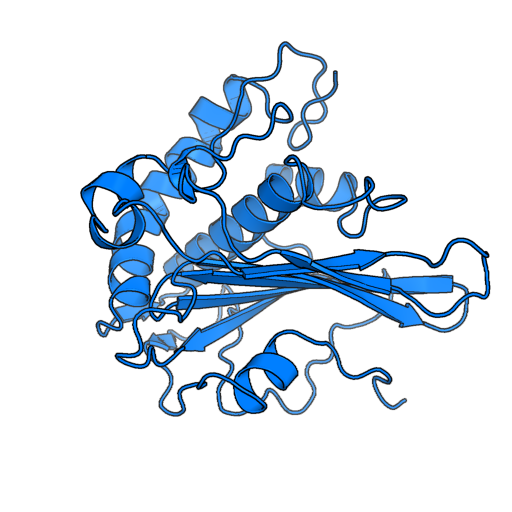04 -1.107 1.00 97.50 114 SER A O 1
ATOM 901 N N . ALA A 1 115 ? -2.545 -2.195 -2.279 1.00 96.56 115 ALA A N 1
ATOM 902 C CA . ALA A 1 115 ? -2.069 -1.747 -3.582 1.00 96.56 115 ALA A CA 1
ATOM 903 C C . ALA A 1 115 ? -2.461 -0.288 -3.849 1.00 96.56 115 ALA A C 1
ATOM 905 O O . ALA A 1 115 ? -1.587 0.522 -4.152 1.00 96.56 115 ALA A O 1
ATOM 906 N N . LYS A 1 116 ? -3.733 0.088 -3.640 1.00 96.56 116 LYS A N 1
ATOM 907 C CA . LYS A 1 116 ? -4.201 1.480 -3.774 1.00 96.56 116 LYS A CA 1
ATOM 908 C C . LYS A 1 116 ? -3.329 2.435 -2.963 1.00 96.56 116 LYS A C 1
ATOM 910 O O . LYS A 1 116 ? -2.857 3.440 -3.493 1.00 96.56 116 LYS A O 1
ATOM 915 N N . THR A 1 117 ? -3.114 2.129 -1.686 1.00 96.06 117 THR A N 1
ATOM 916 C CA . THR A 1 117 ? -2.378 2.989 -0.753 1.00 96.06 117 THR A CA 1
ATOM 917 C C . THR A 1 117 ? -0.915 3.133 -1.164 1.00 96.06 117 THR A C 1
ATOM 919 O O . THR A 1 117 ? -0.396 4.248 -1.173 1.00 96.06 117 THR A O 1
ATOM 922 N N . LEU A 1 118 ? -0.261 2.042 -1.576 1.00 93.62 118 LEU A N 1
ATOM 923 C CA . LEU A 1 118 ? 1.113 2.062 -2.087 1.00 93.62 118 LEU A CA 1
ATOM 924 C C . LEU A 1 118 ? 1.243 2.879 -3.379 1.00 93.62 118 LEU A C 1
ATOM 926 O O . LEU A 1 118 ? 2.153 3.699 -3.492 1.00 93.62 118 LEU A O 1
ATOM 930 N N . MET A 1 119 ? 0.313 2.720 -4.324 1.00 92.56 119 MET A N 1
ATOM 931 C CA . MET A 1 119 ? 0.314 3.473 -5.584 1.00 92.56 119 MET A CA 1
ATOM 932 C C . MET A 1 119 ? 0.108 4.978 -5.360 1.00 92.56 119 MET A C 1
ATOM 934 O O . MET A 1 119 ? 0.815 5.796 -5.950 1.00 92.56 119 MET A O 1
ATOM 938 N N . VAL A 1 120 ? -0.825 5.363 -4.481 1.00 92.38 120 VAL A N 1
ATOM 939 C CA . VAL A 1 120 ? -1.042 6.773 -4.107 1.00 92.38 120 VAL A CA 1
ATOM 940 C C . VAL A 1 120 ? 0.185 7.334 -3.391 1.00 92.38 120 VAL A C 1
ATOM 942 O O . VAL A 1 120 ? 0.631 8.438 -3.704 1.00 92.38 120 VAL A O 1
ATOM 945 N N . ALA A 1 121 ? 0.769 6.568 -2.468 1.00 89.25 121 ALA A N 1
ATOM 946 C CA . ALA A 1 121 ? 1.956 6.977 -1.734 1.00 89.25 121 ALA A CA 1
ATOM 947 C C . ALA A 1 121 ? 3.174 7.185 -2.631 1.00 89.25 121 ALA A C 1
ATOM 949 O O . ALA A 1 121 ? 3.909 8.152 -2.441 1.00 89.25 121 ALA A O 1
ATOM 950 N N . TYR A 1 122 ? 3.351 6.334 -3.642 1.00 86.00 122 TYR A N 1
ATOM 951 C CA . TYR A 1 122 ? 4.401 6.486 -4.644 1.00 86.00 122 TYR A CA 1
ATOM 952 C C . TYR A 1 122 ? 4.276 7.794 -5.442 1.00 86.00 122 TYR A C 1
ATOM 954 O O . TYR A 1 122 ? 5.272 8.343 -5.909 1.00 86.00 122 TYR A O 1
ATOM 962 N N . ARG A 1 123 ? 3.063 8.336 -5.584 1.00 84.56 123 ARG A N 1
ATOM 963 C CA . ARG A 1 123 ? 2.808 9.603 -6.287 1.00 84.56 123 ARG A CA 1
ATOM 964 C C . ARG A 1 123 ? 2.793 10.828 -5.361 1.00 84.56 123 ARG A C 1
ATOM 966 O O . ARG A 1 123 ? 2.667 11.953 -5.849 1.00 84.56 123 ARG A O 1
ATOM 973 N N . ALA A 1 124 ? 2.901 10.636 -4.048 1.00 81.69 124 ALA A N 1
ATOM 974 C CA . ALA A 1 124 ? 3.004 11.723 -3.083 1.00 81.69 124 ALA A CA 1
ATOM 975 C C . ALA A 1 124 ? 4.412 12.351 -3.098 1.00 81.69 124 ALA A C 1
ATOM 977 O O . ALA A 1 124 ? 5.357 11.743 -3.602 1.00 81.69 124 ALA A O 1
ATOM 978 N N . PRO A 1 125 ? 4.593 13.560 -2.539 1.00 74.06 125 PRO A N 1
ATOM 979 C CA . PRO A 1 125 ? 5.927 14.081 -2.269 1.00 74.06 125 PRO A CA 1
ATOM 980 C C . PRO A 1 125 ? 6.760 13.088 -1.437 1.00 74.06 125 PRO A C 1
ATOM 982 O O . PRO A 1 125 ? 6.267 12.507 -0.460 1.00 74.06 125 PRO A O 1
ATOM 985 N N . HIS A 1 126 ? 8.017 12.910 -1.846 1.00 67.62 126 HIS A N 1
ATOM 986 C CA . HIS A 1 126 ? 9.005 12.032 -1.213 1.00 67.62 126 HIS A CA 1
ATOM 987 C C . HIS A 1 126 ? 10.159 12.842 -0.636 1.00 67.62 126 HIS A C 1
ATOM 989 O O . HIS A 1 126 ? 10.438 13.952 -1.092 1.00 67.62 126 HIS A O 1
ATOM 995 N N . PHE A 1 127 ? 10.864 12.251 0.326 1.00 58.53 127 PHE A N 1
ATOM 996 C CA . PHE A 1 127 ? 12.168 12.739 0.754 1.00 58.53 127 PHE A CA 1
ATOM 997 C C . PHE A 1 127 ? 13.210 12.521 -0.348 1.00 58.53 127 PHE A C 1
ATOM 999 O O . PHE A 1 127 ? 13.322 11.417 -0.878 1.00 58.53 127 PHE A O 1
ATOM 1006 N N . GLY A 1 128 ? 1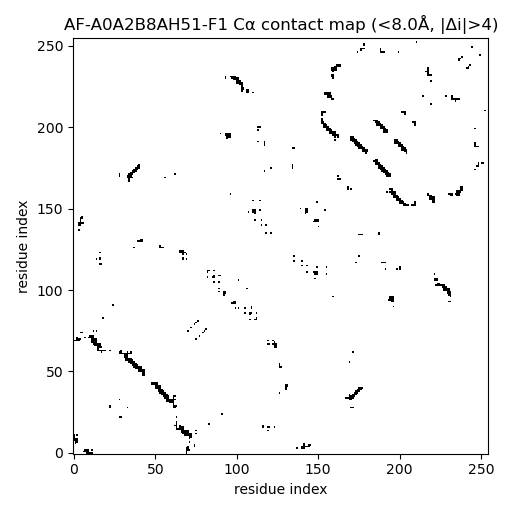3.995 13.559 -0.645 1.00 59.34 128 GLY A N 1
ATOM 1007 C CA . GLY A 1 128 ? 15.040 13.517 -1.671 1.00 59.34 128 GLY A CA 1
ATOM 1008 C C . GLY A 1 128 ? 14.579 13.999 -3.056 1.00 59.34 128 GLY A C 1
ATOM 1009 O O . GLY A 1 128 ? 13.470 14.520 -3.205 1.00 59.34 128 GLY A O 1
ATOM 1010 N N . PRO A 1 129 ? 15.447 13.899 -4.081 1.00 56.66 129 PRO A N 1
ATOM 1011 C CA . PRO A 1 129 ? 15.093 14.254 -5.456 1.00 56.66 129 PRO A CA 1
ATOM 1012 C C . PRO A 1 129 ? 13.915 13.403 -5.946 1.00 56.66 129 PRO A C 1
ATOM 1014 O O . PRO A 1 129 ? 13.749 12.268 -5.513 1.00 56.66 129 PRO A O 1
ATOM 1017 N N . ARG A 1 130 ? 13.087 13.918 -6.868 1.00 50.84 130 ARG A N 1
ATOM 1018 C CA . ARG A 1 130 ? 12.016 13.097 -7.461 1.00 50.84 130 ARG A CA 1
ATOM 1019 C C . ARG A 1 130 ? 12.642 11.853 -8.108 1.00 50.84 130 ARG A C 1
ATOM 1021 O O . ARG A 1 130 ? 13.551 12.031 -8.922 1.00 50.84 130 ARG A O 1
ATOM 1028 N N . PRO A 1 131 ? 12.183 10.629 -7.789 1.00 51.62 131 PRO A N 1
ATOM 1029 C CA . PRO A 1 131 ? 12.629 9.454 -8.525 1.00 51.62 131 PRO A CA 1
ATOM 1030 C C . PRO A 1 131 ? 12.350 9.653 -10.029 1.00 51.62 131 PRO A C 1
ATOM 1032 O O . PRO A 1 131 ? 11.295 10.177 -10.403 1.00 51.62 131 PRO A O 1
ATOM 1035 N N . ARG A 1 132 ? 13.322 9.300 -10.887 1.00 53.09 132 ARG A N 1
ATOM 1036 C CA . ARG A 1 132 ? 13.134 9.165 -12.350 1.00 53.09 132 ARG A CA 1
ATOM 1037 C C . ARG A 1 132 ? 12.180 7.970 -12.622 1.00 53.09 132 ARG A C 1
ATOM 1039 O O . ARG A 1 132 ? 11.909 7.224 -11.685 1.00 53.09 132 ARG A O 1
ATOM 1046 N N . PRO A 1 133 ? 11.532 7.879 -13.801 1.00 51.06 133 PRO A N 1
ATOM 1047 C CA . PRO A 1 133 ? 10.118 7.520 -13.920 1.00 51.06 133 PRO A CA 1
ATOM 1048 C C . PRO A 1 133 ? 9.727 6.182 -13.272 1.00 51.06 133 PRO A C 1
ATOM 1050 O O . PRO A 1 133 ? 10.364 5.159 -13.468 1.00 51.06 133 PRO A O 1
ATOM 1053 N N . GLU A 1 134 ? 8.611 6.250 -12.545 1.00 62.94 134 GLU A N 1
ATOM 1054 C CA . GLU A 1 134 ? 7.551 5.239 -12.451 1.00 62.94 134 GLU A CA 1
ATOM 1055 C C . GLU A 1 134 ? 7.981 3.815 -12.092 1.00 62.94 134 GLU A C 1
ATOM 1057 O O . GLU A 1 134 ? 7.671 2.869 -12.804 1.00 62.94 134 GLU A O 1
ATOM 1062 N N . VAL A 1 135 ? 8.561 3.660 -10.892 1.00 67.94 135 VAL A N 1
ATOM 1063 C CA . VAL A 1 135 ? 8.603 2.370 -10.173 1.00 67.94 135 VAL A CA 1
ATOM 1064 C C . VAL A 1 135 ? 7.226 1.711 -10.226 1.00 67.94 135 VAL A C 1
ATOM 1066 O O . VAL A 1 135 ? 7.152 0.518 -10.440 1.00 67.94 135 VAL A O 1
ATOM 1069 N N . ILE A 1 136 ? 6.145 2.491 -10.097 1.00 79.12 136 ILE A N 1
ATOM 1070 C CA . ILE A 1 136 ? 4.771 2.044 -10.347 1.00 79.12 136 ILE A CA 1
ATOM 1071 C C . ILE A 1 136 ? 4.228 2.730 -11.605 1.00 79.12 136 ILE A C 1
ATOM 1073 O O . ILE A 1 136 ? 4.094 3.966 -11.639 1.00 79.12 136 ILE A O 1
ATOM 1077 N N . LEU A 1 137 ? 3.849 1.929 -12.603 1.00 81.88 137 LEU A N 1
ATOM 1078 C CA . LEU A 1 137 ? 3.366 2.417 -13.892 1.00 81.88 137 LEU A CA 1
ATOM 1079 C C . LEU A 1 137 ? 1.946 3.008 -13.777 1.00 81.88 137 LEU A C 1
ATOM 1081 O O . LEU A 1 137 ? 1.130 2.525 -12.991 1.00 81.88 137 LEU A O 1
ATOM 1085 N N . PRO A 1 138 ? 1.582 4.031 -14.573 1.00 84.19 138 PRO A N 1
ATOM 1086 C CA . PRO A 1 138 ? 0.213 4.551 -14.619 1.00 84.19 138 PRO A CA 1
ATOM 1087 C C . PRO A 1 138 ? -0.826 3.477 -14.963 1.00 84.19 138 PRO A C 1
ATOM 1089 O O . PRO A 1 138 ? -1.890 3.433 -14.348 1.00 84.19 138 PRO A O 1
ATOM 1092 N N . VAL A 1 139 ? -0.489 2.580 -15.898 1.00 88.31 139 VAL A N 1
ATOM 1093 C CA . VAL A 1 139 ? -1.379 1.495 -16.341 1.00 88.31 139 VAL A CA 1
ATOM 1094 C C . VAL A 1 139 ? -1.770 0.563 -15.193 1.00 88.31 139 VAL A C 1
ATOM 1096 O O . VAL A 1 139 ? -2.899 0.084 -15.158 1.00 88.31 139 VAL A O 1
ATOM 1099 N N . ASP A 1 140 ? -0.883 0.363 -14.216 1.00 91.50 140 ASP A N 1
ATOM 1100 C CA . ASP A 1 140 ? -1.146 -0.483 -13.053 1.00 91.50 140 ASP A CA 1
ATOM 1101 C C . ASP A 1 140 ? -2.287 0.086 -12.200 1.00 91.50 140 ASP A C 1
ATOM 1103 O O . ASP A 1 140 ? -3.185 -0.644 -11.781 1.00 91.50 140 ASP A O 1
ATOM 1107 N N . ALA A 1 141 ? -2.295 1.405 -11.986 1.00 93.00 141 ALA A N 1
ATOM 1108 C CA . ALA A 1 141 ? -3.361 2.082 -11.255 1.00 93.00 141 ALA A CA 1
ATOM 1109 C C . ALA A 1 141 ? -4.676 2.096 -12.050 1.00 93.00 141 ALA A C 1
ATOM 1111 O O . ALA A 1 141 ? -5.748 1.881 -11.479 1.00 93.00 141 ALA A O 1
ATOM 1112 N N . GLU A 1 142 ? -4.610 2.294 -13.367 1.00 94.50 142 GLU A N 1
ATOM 1113 C CA . GLU A 1 142 ? -5.795 2.248 -14.225 1.00 94.50 142 GLU A CA 1
ATOM 1114 C C . GLU A 1 142 ? -6.452 0.863 -14.234 1.00 94.50 142 GLU A C 1
ATOM 1116 O O . GLU A 1 142 ? -7.672 0.758 -14.082 1.00 94.50 142 GLU A O 1
ATOM 1121 N N . ARG A 1 143 ? -5.655 -0.208 -14.315 1.00 94.56 143 ARG A N 1
ATOM 1122 C CA . ARG A 1 143 ? -6.143 -1.592 -14.218 1.00 94.56 143 ARG A CA 1
ATOM 1123 C C . ARG A 1 143 ? -6.709 -1.908 -12.843 1.00 94.56 143 ARG A C 1
ATOM 1125 O O . ARG A 1 143 ? -7.817 -2.426 -12.757 1.00 94.56 143 ARG A O 1
ATOM 1132 N N . LEU A 1 144 ? -6.039 -1.481 -11.769 1.00 95.62 144 LEU A N 1
ATOM 1133 C CA . LEU A 1 144 ? -6.560 -1.618 -10.404 1.00 95.62 144 LEU A CA 1
ATOM 1134 C C . LEU A 1 144 ? -7.959 -0.984 -10.261 1.00 95.62 144 LEU A C 1
ATOM 1136 O O . LEU A 1 144 ? -8.841 -1.517 -9.582 1.00 95.62 144 LEU A O 1
ATOM 1140 N N . TYR A 1 145 ? -8.177 0.162 -10.915 1.00 96.69 145 TYR A N 1
ATOM 1141 C CA . TYR A 1 145 ? -9.475 0.828 -10.950 1.00 96.69 145 TYR A CA 1
ATOM 1142 C C . TYR A 1 145 ? -10.512 0.084 -11.798 1.00 96.69 145 TYR A C 1
ATOM 1144 O O . TYR A 1 145 ? -11.659 -0.033 -11.368 1.00 96.69 145 TYR A O 1
ATOM 1152 N N . GLN A 1 146 ? -10.143 -0.373 -12.992 1.00 96.62 146 GLN A N 1
ATOM 1153 C CA . GLN A 1 146 ? -11.057 -1.068 -13.901 1.00 96.62 146 GLN A CA 1
ATOM 1154 C C . GLN A 1 146 ? -11.508 -2.410 -13.320 1.00 96.62 146 GLN A C 1
ATOM 1156 O O . GLN A 1 146 ? -12.706 -2.677 -13.247 1.00 96.62 146 GLN A O 1
ATOM 1161 N N . ASP A 1 147 ? -10.550 -3.199 -12.841 1.00 95.56 147 ASP A N 1
ATOM 1162 C CA . ASP A 1 147 ? -10.765 -4.604 -12.500 1.00 95.56 147 ASP A CA 1
ATOM 1163 C C . ASP A 1 147 ? -11.206 -4.788 -11.045 1.00 95.56 147 ASP A C 1
ATOM 1165 O O . ASP A 1 147 ? -11.736 -5.836 -10.681 1.00 95.56 147 ASP A O 1
ATOM 1169 N N . ARG A 1 148 ? -10.991 -3.775 -10.188 1.00 94.94 148 ARG A N 1
ATOM 1170 C CA . ARG A 1 148 ? -11.175 -3.879 -8.724 1.00 94.94 148 ARG A CA 1
ATOM 1171 C C . ARG A 1 148 ? -10.409 -5.060 -8.126 1.00 94.94 148 ARG A C 1
ATOM 1173 O O . ARG A 1 148 ? -10.827 -5.646 -7.131 1.00 94.94 148 ARG A O 1
ATOM 1180 N N . ALA A 1 149 ? -9.275 -5.384 -8.730 1.00 94.00 149 ALA A N 1
ATOM 1181 C CA . ALA A 1 149 ? -8.438 -6.511 -8.374 1.00 94.00 149 ALA A CA 1
ATOM 1182 C C . ALA A 1 149 ? -6.989 -6.222 -8.765 1.00 94.00 149 ALA A C 1
ATOM 1184 O O . ALA A 1 149 ? -6.709 -5.337 -9.575 1.00 94.00 149 ALA A O 1
ATOM 1185 N N . LEU A 1 150 ? -6.066 -6.978 -8.176 1.00 92.50 150 LEU A N 1
ATOM 1186 C CA . LEU A 1 150 ? -4.682 -6.987 -8.631 1.00 92.50 150 LEU A CA 1
ATOM 1187 C C . LEU A 1 150 ? -4.609 -7.608 -10.028 1.00 92.50 150 LEU A C 1
ATOM 1189 O O . LEU A 1 150 ? -5.285 -8.600 -10.300 1.00 92.50 150 LEU A O 1
ATOM 1193 N N . GLY A 1 151 ? -3.768 -7.037 -10.890 1.00 88.31 151 GLY A N 1
ATOM 1194 C CA . GLY A 1 151 ? -3.484 -7.631 -12.190 1.00 88.31 151 GLY A CA 1
ATOM 1195 C C . GLY A 1 151 ? -2.764 -8.982 -12.051 1.00 88.31 151 GLY A C 1
ATOM 1196 O O . GLY A 1 151 ? -2.152 -9.251 -11.017 1.00 88.31 151 GLY A O 1
ATOM 1197 N N . PRO A 1 152 ? -2.757 -9.818 -13.103 1.00 85.25 152 PRO A N 1
ATOM 1198 C CA . PRO A 1 152 ? -2.135 -11.151 -13.072 1.00 85.25 152 PRO A CA 1
ATOM 1199 C C . PRO A 1 152 ? -0.623 -11.121 -12.795 1.00 85.25 152 PRO A C 1
ATOM 1201 O O . PRO A 1 152 ? -0.041 -12.113 -12.370 1.00 85.25 152 PRO A O 1
ATOM 1204 N N . MET A 1 153 ? -0.001 -9.965 -13.012 1.00 87.19 153 MET A N 1
ATOM 1205 C CA . MET A 1 153 ? 1.427 -9.721 -12.827 1.00 87.19 153 MET A CA 1
ATOM 1206 C C . MET A 1 153 ? 1.779 -9.213 -11.427 1.00 87.19 153 MET A C 1
ATOM 1208 O O . MET A 1 153 ? 2.942 -8.918 -11.152 1.00 87.19 153 MET A O 1
ATOM 1212 N N . MET A 1 154 ? 0.777 -9.049 -10.560 1.00 90.31 154 MET A N 1
ATOM 1213 C CA . MET A 1 154 ? 0.920 -8.511 -9.216 1.00 90.31 154 MET A CA 1
ATOM 1214 C C . MET A 1 154 ? 0.652 -9.581 -8.166 1.00 90.31 154 MET A C 1
ATOM 1216 O O . MET A 1 154 ? -0.342 -10.301 -8.224 1.00 90.31 154 MET A O 1
ATOM 1220 N N . VAL A 1 155 ? 1.500 -9.618 -7.145 1.00 89.81 155 VAL A N 1
ATOM 1221 C CA . VAL A 1 155 ? 1.324 -10.462 -5.964 1.00 89.81 155 VAL A CA 1
ATOM 1222 C C . VAL A 1 155 ? 1.334 -9.590 -4.724 1.00 89.81 155 VAL A C 1
ATOM 1224 O O . VAL A 1 155 ? 2.185 -8.717 -4.573 1.00 89.81 155 VAL A O 1
ATOM 1227 N N . MET A 1 156 ? 0.383 -9.846 -3.829 1.00 92.69 156 MET A N 1
ATOM 1228 C CA . MET A 1 156 ? 0.331 -9.225 -2.513 1.00 92.69 156 MET A CA 1
ATOM 1229 C C . MET A 1 156 ? 0.661 -10.255 -1.443 1.00 92.69 156 MET A C 1
ATOM 1231 O O . MET A 1 156 ? -0.051 -11.247 -1.285 1.00 92.69 156 MET A O 1
ATOM 1235 N N . GLY A 1 157 ? 1.722 -9.994 -0.691 1.00 91.56 157 GLY A N 1
ATOM 1236 C CA . GLY A 1 157 ? 2.075 -10.736 0.508 1.00 91.56 157 GLY A CA 1
ATOM 1237 C C . GLY A 1 157 ? 1.804 -9.916 1.765 1.00 91.56 157 GLY A C 1
ATOM 1238 O O . GLY A 1 157 ? 2.027 -8.708 1.784 1.00 91.56 157 GLY A O 1
ATOM 1239 N N . LEU A 1 158 ? 1.330 -10.568 2.823 1.00 93.06 158 LEU A N 1
ATOM 1240 C CA . LEU A 1 158 ? 1.202 -9.996 4.159 1.00 93.06 158 LEU A CA 1
ATOM 1241 C C . LEU A 1 158 ? 2.208 -10.632 5.112 1.00 93.06 158 LEU A C 1
ATOM 1243 O O . LEU A 1 158 ? 2.452 -11.833 5.040 1.00 93.06 158 LEU A O 1
ATOM 1247 N N . ALA A 1 159 ? 2.713 -9.857 6.062 1.00 93.31 159 ALA A N 1
ATOM 1248 C CA . ALA A 1 159 ? 3.529 -10.365 7.154 1.00 93.31 159 ALA A CA 1
ATOM 1249 C C . ALA A 1 159 ? 3.154 -9.705 8.480 1.00 93.31 159 ALA A C 1
ATOM 1251 O O . ALA A 1 159 ? 2.864 -8.510 8.527 1.00 93.31 159 ALA A O 1
ATOM 1252 N N . ASN A 1 160 ? 3.182 -10.488 9.562 1.00 94.88 160 ASN A N 1
ATOM 1253 C CA . ASN A 1 160 ? 3.007 -9.972 10.917 1.00 94.88 160 ASN A CA 1
ATOM 1254 C C . ASN A 1 160 ? 4.325 -9.376 11.398 1.00 94.88 160 ASN A C 1
ATOM 1256 O O . ASN A 1 160 ? 5.252 -10.102 11.751 1.00 94.88 160 ASN A O 1
ATOM 1260 N N . TYR A 1 161 ? 4.408 -8.058 11.413 1.00 93.25 161 TYR A N 1
ATOM 1261 C CA . TYR A 1 161 ? 5.527 -7.359 12.005 1.00 93.25 161 TYR A CA 1
ATOM 1262 C C . TYR A 1 161 ? 5.367 -7.328 13.533 1.00 93.25 161 TYR A C 1
ATOM 1264 O O . TYR A 1 161 ? 4.272 -7.101 14.041 1.00 93.25 161 TYR A O 1
ATOM 1272 N N . GLN A 1 162 ? 6.445 -7.548 14.284 1.00 91.88 162 GLN A N 1
ATOM 1273 C CA . GLN A 1 162 ? 6.452 -7.484 15.744 1.00 91.88 162 GLN A CA 1
ATOM 1274 C C . GLN A 1 162 ? 7.123 -6.179 16.200 1.00 91.88 162 GLN A C 1
ATOM 1276 O O . GLN A 1 162 ? 8.355 -6.124 16.241 1.00 91.88 162 GLN A O 1
ATOM 1281 N N . PRO A 1 163 ? 6.347 -5.142 16.577 1.00 85.50 163 PRO A N 1
ATOM 1282 C CA . PRO A 1 163 ? 6.892 -3.918 17.142 1.00 85.50 163 PRO A CA 1
ATOM 1283 C C . PRO A 1 163 ? 7.702 -4.206 18.398 1.00 85.50 163 PRO A C 1
ATOM 1285 O O . PRO A 1 163 ? 7.292 -4.992 19.260 1.00 85.50 163 PRO A O 1
ATOM 1288 N N . THR A 1 164 ? 8.845 -3.545 18.501 1.00 79.94 164 THR A N 1
ATOM 1289 C CA . THR A 1 164 ? 9.631 -3.493 19.727 1.00 79.94 164 THR A CA 1
ATOM 1290 C C . THR A 1 164 ? 9.209 -2.274 20.553 1.00 79.94 164 THR A C 1
ATOM 1292 O O . THR A 1 164 ? 8.742 -1.276 20.003 1.00 79.94 164 THR A O 1
ATOM 1295 N N . PRO A 1 165 ? 9.373 -2.300 21.886 1.00 67.56 165 PRO A N 1
ATOM 1296 C CA . PRO A 1 165 ? 9.010 -1.173 22.747 1.00 67.56 165 PRO A CA 1
ATOM 1297 C C . PRO A 1 165 ? 9.971 0.028 22.626 1.00 67.56 165 PRO A C 1
ATOM 1299 O O . PRO A 1 165 ? 9.867 0.981 23.399 1.00 67.56 165 PRO A O 1
ATOM 1302 N N . TYR A 1 166 ? 10.930 0.008 21.694 1.00 66.50 166 TYR A N 1
ATOM 1303 C CA . TYR A 1 166 ? 11.889 1.094 21.529 1.00 66.50 166 TYR A CA 1
ATOM 1304 C C . TYR A 1 166 ? 11.221 2.316 20.883 1.00 66.50 166 TYR A C 1
ATOM 1306 O O . TYR A 1 166 ? 10.770 2.273 19.743 1.00 66.50 166 TYR A O 1
ATOM 1314 N N . ALA A 1 167 ? 11.249 3.453 21.585 1.00 58.19 167 ALA A N 1
ATOM 1315 C CA . ALA A 1 167 ? 10.572 4.702 21.208 1.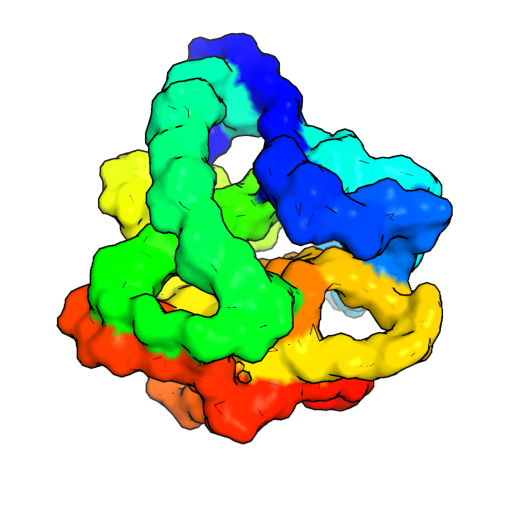00 58.19 167 ALA A CA 1
ATOM 1316 C C . ALA A 1 167 ? 11.004 5.335 19.863 1.00 58.19 167 ALA A C 1
ATOM 1318 O O . ALA A 1 167 ? 10.457 6.361 19.472 1.00 58.19 167 ALA A O 1
ATOM 1319 N N . ARG A 1 168 ? 12.004 4.770 19.173 1.00 67.00 168 ARG A N 1
ATOM 1320 C CA . ARG A 1 168 ? 12.522 5.267 17.886 1.00 67.00 168 ARG A CA 1
ATOM 1321 C C . ARG A 1 168 ? 12.150 4.390 16.695 1.00 67.00 168 ARG A C 1
ATOM 1323 O O . ARG A 1 168 ? 12.552 4.693 15.576 1.00 67.00 168 ARG A O 1
ATOM 1330 N N . GLU A 1 169 ? 11.432 3.296 16.925 1.00 73.88 169 GLU A N 1
ATOM 1331 C CA . GLU A 1 169 ? 11.016 2.423 15.841 1.00 73.88 169 GLU A CA 1
ATOM 1332 C C . GLU A 1 169 ? 9.863 3.066 15.050 1.00 73.88 169 GLU A C 1
ATOM 1334 O O . GLU A 1 169 ? 8.875 3.492 15.655 1.00 73.88 169 GLU A O 1
ATOM 1339 N N . PRO A 1 170 ? 9.959 3.166 13.712 1.00 76.00 170 PRO A N 1
ATOM 1340 C CA . PRO A 1 170 ? 8.925 3.828 12.943 1.00 76.00 170 PRO A CA 1
ATOM 1341 C C . PRO A 1 170 ? 7.629 3.018 12.914 1.00 76.00 170 PRO A C 1
ATOM 1343 O O . PRO A 1 170 ? 7.603 1.897 12.414 1.00 76.00 170 PRO A O 1
ATOM 1346 N N . LEU A 1 171 ? 6.530 3.604 13.393 1.00 77.69 171 LEU A N 1
ATOM 1347 C CA . LEU A 1 171 ? 5.218 2.943 13.399 1.00 77.69 171 LEU A CA 1
ATOM 1348 C C . LEU A 1 171 ? 4.585 2.855 12.002 1.00 77.69 171 LEU A C 1
ATOM 1350 O O . LEU A 1 171 ? 3.698 2.029 11.776 1.00 77.69 171 LEU A O 1
ATOM 1354 N N . TYR A 1 172 ? 5.059 3.697 11.082 1.00 85.31 172 TYR A N 1
ATOM 1355 C CA . TYR A 1 172 ? 4.680 3.733 9.679 1.00 85.31 172 TYR A CA 1
ATOM 1356 C C . TYR A 1 172 ? 5.931 3.687 8.804 1.00 85.31 172 TYR A C 1
ATOM 1358 O O . TYR A 1 172 ? 6.840 4.508 8.959 1.00 85.31 172 TYR A O 1
ATOM 1366 N N . VAL A 1 173 ? 5.977 2.724 7.885 1.00 85.00 173 VAL A N 1
ATOM 1367 C CA . VAL A 1 173 ? 7.080 2.571 6.934 1.00 85.00 173 VAL A CA 1
ATOM 1368 C C . VAL A 1 173 ? 6.536 2.398 5.529 1.00 85.00 173 VAL A C 1
ATOM 1370 O O . VAL A 1 173 ? 5.578 1.654 5.314 1.00 85.00 173 VAL A O 1
ATOM 1373 N N . GLN A 1 174 ? 7.181 3.064 4.576 1.00 87.62 174 GLN A N 1
ATOM 1374 C CA . GLN A 1 174 ? 6.986 2.813 3.156 1.00 87.62 174 GLN A CA 1
ATOM 1375 C C . GLN A 1 174 ? 8.317 2.615 2.454 1.00 87.62 174 GLN A C 1
ATOM 1377 O O . GLN A 1 174 ? 9.282 3.329 2.734 1.00 87.62 174 GLN A O 1
ATOM 1382 N N . SER A 1 175 ? 8.356 1.673 1.521 1.00 85.31 175 SER A N 1
ATOM 1383 C CA . SER A 1 175 ? 9.521 1.474 0.675 1.00 85.31 175 SER A CA 1
ATOM 1384 C C . SER A 1 175 ? 9.136 1.143 -0.754 1.00 85.31 175 SER A C 1
ATOM 1386 O O . SER A 1 175 ? 8.140 0.458 -0.978 1.00 85.31 175 SER A O 1
ATOM 1388 N N . PHE A 1 176 ? 9.933 1.639 -1.697 1.00 85.12 176 PHE A N 1
ATOM 1389 C CA . PHE A 1 176 ? 9.803 1.374 -3.121 1.00 85.12 176 PHE A CA 1
ATOM 1390 C C . PHE A 1 176 ? 11.179 1.002 -3.675 1.00 85.12 176 PHE A C 1
ATOM 1392 O O . PHE A 1 176 ? 12.093 1.832 -3.680 1.00 85.12 176 PHE A O 1
ATOM 1399 N N . THR A 1 177 ? 11.310 -0.245 -4.116 1.00 79.94 177 THR A N 1
ATOM 1400 C CA . THR A 1 177 ? 12.533 -0.826 -4.683 1.00 79.94 177 THR A CA 1
ATOM 1401 C C . THR A 1 177 ? 12.226 -1.448 -6.041 1.00 79.94 177 THR A C 1
ATOM 1403 O O . THR A 1 177 ? 11.072 -1.782 -6.340 1.00 79.94 177 THR A O 1
ATOM 1406 N N . ARG A 1 178 ? 13.245 -1.585 -6.895 1.00 79.19 178 ARG A N 1
ATOM 1407 C CA . ARG A 1 178 ? 13.097 -2.211 -8.213 1.00 79.19 178 ARG A CA 1
ATOM 1408 C C . ARG A 1 178 ? 14.185 -3.248 -8.461 1.00 79.19 178 ARG A C 1
ATOM 1410 O O . ARG A 1 178 ? 15.322 -3.096 -8.034 1.00 79.19 178 ARG A O 1
ATOM 1417 N N . MET A 1 179 ? 13.834 -4.281 -9.205 1.00 78.25 179 MET A N 1
ATOM 1418 C CA . MET A 1 179 ? 14.746 -5.308 -9.694 1.00 78.25 179 MET A CA 1
ATOM 1419 C C . MET A 1 179 ? 14.784 -5.204 -11.211 1.00 78.25 179 MET A C 1
ATOM 1421 O O . MET A 1 179 ? 13.734 -5.246 -11.849 1.00 78.25 179 MET A O 1
ATOM 1425 N N . GLU A 1 180 ? 15.974 -5.064 -11.776 1.00 77.62 180 GLU A N 1
ATOM 1426 C CA . GLU A 1 180 ? 16.171 -5.072 -13.224 1.00 77.62 180 GLU A CA 1
ATOM 1427 C C . GLU A 1 180 ? 16.346 -6.505 -13.716 1.00 77.62 180 GLU A C 1
ATOM 1429 O O . GLU A 1 180 ? 16.870 -7.359 -13.009 1.00 77.62 180 GLU A O 1
ATOM 1434 N N . HIS A 1 181 ? 15.872 -6.749 -14.928 1.00 77.44 181 HIS A N 1
ATOM 1435 C CA . HIS A 1 181 ? 15.924 -8.026 -15.621 1.00 77.44 181 HIS A CA 1
ATOM 1436 C C . HIS A 1 181 ? 16.680 -7.840 -16.933 1.00 77.44 181 HIS A C 1
ATOM 1438 O O . HIS A 1 181 ? 16.802 -6.720 -17.447 1.00 77.44 181 HIS A O 1
ATOM 1444 N N . GLU A 1 182 ? 17.150 -8.944 -17.510 1.00 75.62 182 GLU A N 1
ATOM 1445 C CA . GLU A 1 182 ? 17.725 -8.924 -18.853 1.00 75.62 182 GLU A CA 1
ATOM 1446 C C . GLU A 1 182 ? 16.759 -8.276 -19.862 1.00 75.62 182 GLU A C 1
ATOM 1448 O O . GLU A 1 182 ? 15.535 -8.399 -19.773 1.00 75.62 182 GLU A O 1
ATOM 1453 N N . GLY A 1 183 ? 17.312 -7.530 -20.821 1.00 76.00 183 GLY A N 1
ATOM 1454 C CA . GLY A 1 183 ? 16.515 -6.806 -21.816 1.00 76.00 183 GLY A CA 1
ATOM 1455 C C . GLY A 1 183 ? 15.878 -5.502 -21.316 1.00 76.00 183 GLY A C 1
ATOM 1456 O O . GLY A 1 183 ? 15.079 -4.909 -22.037 1.00 76.00 183 GLY A O 1
ATOM 1457 N N . GLY A 1 184 ? 16.235 -5.027 -20.115 1.00 76.31 184 GLY A N 1
ATOM 1458 C CA . GLY A 1 184 ? 15.812 -3.718 -19.597 1.00 76.31 184 GLY A CA 1
ATOM 1459 C C . GLY A 1 184 ? 14.407 -3.699 -18.988 1.00 76.31 184 GLY A C 1
ATOM 1460 O O . GLY A 1 184 ? 13.855 -2.627 -18.733 1.00 76.31 184 GLY A O 1
ATOM 1461 N N . ALA A 1 185 ? 13.815 -4.869 -18.751 1.00 77.75 185 ALA A N 1
ATOM 1462 C CA . ALA A 1 185 ? 12.574 -4.987 -18.001 1.00 77.75 185 ALA A CA 1
ATOM 1463 C C . ALA A 1 185 ? 12.836 -4.813 -16.493 1.00 77.75 185 ALA A C 1
ATOM 1465 O O . ALA A 1 185 ? 13.935 -5.077 -16.013 1.00 77.75 185 ALA A O 1
ATOM 1466 N N . TYR A 1 186 ? 11.837 -4.379 -15.720 1.00 79.88 186 TYR A N 1
ATOM 1467 C CA . TYR A 1 186 ? 11.983 -4.241 -14.268 1.00 79.88 186 TYR A CA 1
ATOM 1468 C C . TYR A 1 186 ? 10.755 -4.716 -13.493 1.00 79.88 186 TYR A C 1
ATOM 1470 O O . TYR A 1 186 ? 9.613 -4.380 -13.813 1.00 79.88 186 TYR A O 1
ATOM 1478 N N . SER A 1 187 ? 11.006 -5.486 -12.437 1.00 83.62 187 SER A N 1
ATOM 1479 C CA . SER A 1 187 ? 10.030 -5.738 -11.381 1.00 83.62 187 SER A CA 1
ATOM 1480 C C . SER A 1 187 ? 10.122 -4.644 -10.331 1.00 83.62 187 SER A C 1
ATOM 1482 O O . SER A 1 187 ? 11.187 -4.063 -10.126 1.00 83.62 187 SER A O 1
ATOM 1484 N N . TYR A 1 188 ? 9.030 -4.389 -9.622 1.00 84.44 188 TYR A N 1
ATOM 1485 C CA . TYR A 1 188 ? 9.058 -3.506 -8.464 1.00 84.44 188 TYR A CA 1
ATOM 1486 C C . TYR A 1 188 ? 8.489 -4.180 -7.226 1.00 84.44 188 TYR A C 1
ATOM 1488 O O . TYR A 1 188 ? 7.585 -5.013 -7.312 1.00 84.44 188 TYR A O 1
ATOM 1496 N N . CYS A 1 189 ? 9.010 -3.770 -6.074 1.00 86.62 189 CYS A N 1
ATOM 1497 C CA . CYS A 1 189 ? 8.478 -4.088 -4.764 1.00 86.62 189 CYS A CA 1
ATOM 1498 C C . CYS A 1 189 ? 8.097 -2.793 -4.051 1.00 86.62 189 CYS A C 1
ATOM 1500 O O . CYS A 1 189 ? 8.889 -1.857 -3.927 1.00 86.62 189 CYS A O 1
ATOM 1502 N N . ALA A 1 190 ? 6.855 -2.747 -3.588 1.00 89.94 190 ALA A N 1
ATOM 1503 C CA . ALA A 1 190 ? 6.326 -1.664 -2.789 1.00 89.94 190 ALA A CA 1
ATOM 1504 C C . ALA A 1 190 ? 5.872 -2.234 -1.442 1.00 89.94 190 ALA A C 1
ATOM 1506 O O . ALA A 1 190 ? 5.018 -3.118 -1.387 1.00 89.94 190 ALA A O 1
ATOM 1507 N N . THR A 1 191 ? 6.446 -1.729 -0.355 1.00 91.81 191 THR A N 1
ATOM 1508 C CA . THR A 1 191 ? 6.191 -2.221 1.002 1.00 91.81 191 THR A CA 1
ATOM 1509 C C . THR A 1 191 ? 5.515 -1.149 1.844 1.00 91.81 191 THR A C 1
ATOM 1511 O O . THR A 1 191 ? 5.923 0.011 1.832 1.00 91.81 191 THR A O 1
ATOM 1514 N N . LEU A 1 192 ? 4.481 -1.541 2.588 1.00 93.44 192 LEU A N 1
ATOM 1515 C CA . LEU A 1 192 ? 3.756 -0.724 3.557 1.00 93.44 192 LEU A CA 1
ATOM 1516 C C . LEU A 1 192 ? 3.765 -1.442 4.904 1.00 93.44 192 LEU A C 1
ATOM 1518 O O . LEU A 1 192 ? 3.347 -2.593 4.977 1.00 93.44 192 LEU A O 1
ATOM 1522 N N . ARG A 1 193 ? 4.155 -0.755 5.979 1.00 93.06 193 ARG A N 1
ATOM 1523 C CA . ARG A 1 193 ? 3.988 -1.254 7.350 1.00 93.06 193 ARG A CA 1
ATOM 1524 C C . ARG A 1 193 ? 3.312 -0.227 8.241 1.00 93.06 193 ARG A C 1
ATOM 1526 O O . ARG A 1 193 ? 3.678 0.945 8.218 1.00 93.06 193 ARG A O 1
ATOM 1533 N N . ILE A 1 194 ? 2.327 -0.688 9.010 1.00 92.62 194 ILE A N 1
ATOM 1534 C CA . ILE A 1 194 ? 1.557 0.078 9.993 1.00 92.62 194 ILE A CA 1
ATOM 1535 C C . ILE A 1 194 ? 1.345 -0.813 11.221 1.00 92.62 194 ILE A C 1
ATOM 1537 O O . ILE A 1 194 ? 0.65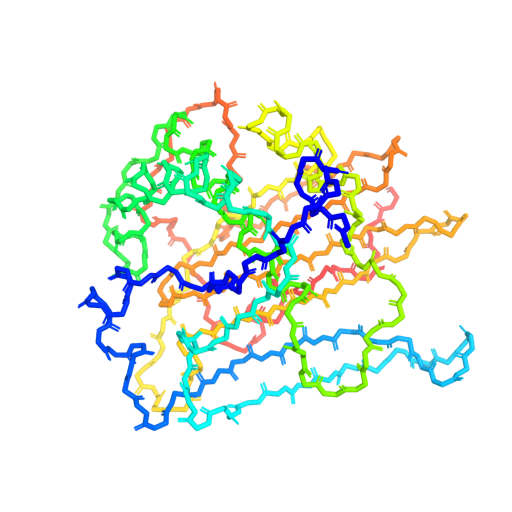2 -1.827 11.136 1.00 92.62 194 ILE A O 1
ATOM 1541 N N . GLY A 1 195 ? 1.933 -0.462 12.367 1.00 91.19 195 GLY A N 1
ATOM 1542 C CA . GLY A 1 195 ? 1.811 -1.289 13.576 1.00 91.19 195 GLY A CA 1
ATOM 1543 C C . GLY A 1 195 ? 2.335 -2.712 13.339 1.00 91.19 195 GLY A C 1
ATOM 1544 O O . GLY A 1 195 ? 3.503 -2.862 12.973 1.00 91.19 195 GLY A O 1
ATOM 1545 N N . HIS A 1 196 ? 1.482 -3.722 13.532 1.00 93.88 196 HIS A N 1
ATOM 1546 C CA . HIS A 1 196 ? 1.766 -5.140 13.256 1.00 93.88 196 HIS A CA 1
ATOM 1547 C C . HIS A 1 196 ? 1.532 -5.564 11.799 1.00 93.88 196 HIS A C 1
ATOM 1549 O O . HIS A 1 196 ? 1.971 -6.629 11.369 1.00 93.88 196 HIS A O 1
ATOM 1555 N N . PHE A 1 197 ? 0.815 -4.757 11.025 1.00 95.62 197 PHE A N 1
ATOM 1556 C CA . PHE A 1 197 ? 0.484 -5.070 9.645 1.00 95.62 197 PHE A CA 1
ATOM 1557 C C . PHE A 1 197 ? 1.636 -4.672 8.722 1.00 95.62 197 PHE A C 1
ATOM 1559 O O . PHE A 1 197 ? 2.008 -3.498 8.679 1.00 95.62 197 PHE A O 1
ATOM 1566 N N . ALA A 1 198 ? 2.164 -5.623 7.953 1.00 95.12 198 ALA A N 1
ATOM 1567 C CA . ALA A 1 198 ? 3.039 -5.355 6.821 1.00 95.12 198 ALA A CA 1
ATOM 1568 C C . ALA A 1 198 ? 2.460 -5.975 5.545 1.00 95.12 198 ALA A C 1
ATOM 1570 O O . ALA A 1 198 ? 2.002 -7.118 5.552 1.00 95.12 198 ALA A O 1
ATOM 1571 N N . ALA A 1 199 ? 2.491 -5.215 4.455 1.00 94.88 199 ALA A N 1
ATOM 1572 C CA . ALA A 1 199 ? 2.054 -5.620 3.131 1.00 94.88 199 ALA A CA 1
ATOM 1573 C C . ALA A 1 199 ? 3.155 -5.337 2.112 1.00 94.88 199 ALA A C 1
ATOM 1575 O O . ALA A 1 199 ? 3.752 -4.259 2.124 1.00 94.88 199 ALA A O 1
ATOM 1576 N N . GLN A 1 200 ? 3.380 -6.291 1.220 1.00 92.19 200 GLN A N 1
ATOM 1577 C CA . GLN A 1 200 ? 4.335 -6.203 0.130 1.00 92.19 200 GLN A CA 1
ATOM 1578 C C . GLN A 1 200 ? 3.618 -6.480 -1.187 1.00 92.19 200 GLN A C 1
ATOM 1580 O O . GLN A 1 200 ? 3.098 -7.574 -1.407 1.00 92.19 200 GLN A O 1
ATOM 1585 N N . LEU A 1 201 ? 3.612 -5.481 -2.064 1.00 91.88 201 LEU A N 1
ATOM 1586 C CA . LEU A 1 201 ? 3.188 -5.611 -3.448 1.00 91.88 201 LEU A CA 1
ATOM 1587 C C . LEU A 1 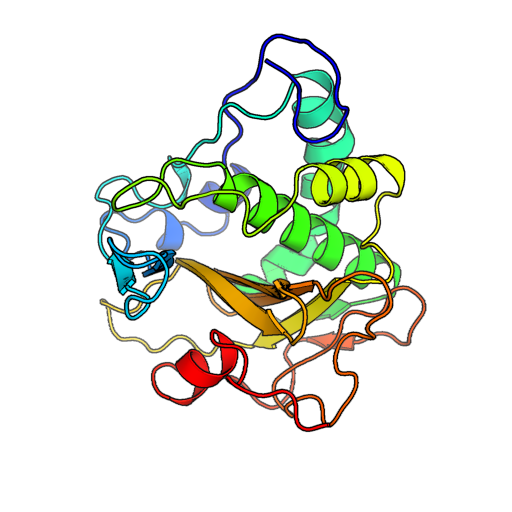201 ? 4.420 -5.847 -4.316 1.00 91.88 201 LEU A C 1
ATOM 1589 O O . LEU A 1 201 ? 5.286 -4.978 -4.387 1.00 91.88 201 LEU A O 1
ATOM 1593 N N . VAL A 1 202 ? 4.455 -6.975 -5.017 1.00 89.06 202 VAL A N 1
ATOM 1594 C CA . VAL A 1 202 ? 5.433 -7.246 -6.075 1.00 89.06 202 VAL A CA 1
ATOM 1595 C C . VAL A 1 202 ? 4.719 -7.201 -7.417 1.00 89.06 202 VAL A C 1
ATOM 1597 O O . VAL A 1 202 ? 3.676 -7.835 -7.566 1.00 89.06 202 VAL A O 1
ATOM 1600 N N . ARG A 1 203 ? 5.270 -6.480 -8.395 1.00 89.38 203 ARG A N 1
ATOM 1601 C CA . ARG A 1 203 ? 4.822 -6.517 -9.795 1.00 89.38 203 ARG A CA 1
ATOM 1602 C C . ARG A 1 203 ? 5.989 -6.988 -10.658 1.00 89.38 203 ARG A C 1
ATOM 1604 O O . ARG A 1 203 ? 7.038 -6.348 -10.649 1.00 89.38 203 ARG A O 1
ATOM 1611 N N . CYS A 1 204 ? 5.772 -8.029 -11.459 1.00 87.00 204 CYS A N 1
ATOM 1612 C CA . CYS A 1 204 ? 6.720 -8.502 -12.471 1.00 87.00 204 CYS A CA 1
ATOM 1613 C C . CYS A 1 204 ? 6.390 -8.026 -13.897 1.00 87.00 204 CYS A C 1
ATOM 1615 O O . CYS A 1 204 ? 5.216 -7.928 -14.233 1.00 87.00 204 CYS A O 1
ATOM 1617 N N . PRO A 1 205 ? 7.381 -7.741 -14.758 1.00 83.62 205 PRO A N 1
ATOM 1618 C CA . PRO A 1 205 ? 7.180 -7.440 -16.175 1.00 83.62 205 PRO A CA 1
ATOM 1619 C C . PRO A 1 205 ? 6.285 -8.431 -16.900 1.00 83.62 205 PRO A C 1
ATOM 1621 O O . PRO A 1 205 ? 6.308 -9.622 -16.599 1.00 83.62 205 PRO A O 1
ATOM 1624 N N . ASP A 1 206 ? 5.534 -7.934 -17.883 1.00 82.31 206 ASP A N 1
ATOM 1625 C CA . ASP A 1 206 ? 4.633 -8.754 -18.690 1.00 82.31 206 ASP A CA 1
ATOM 1626 C C . ASP A 1 206 ? 5.390 -9.932 -19.315 1.00 82.31 206 ASP A C 1
ATOM 1628 O O . ASP A 1 206 ? 6.503 -9.781 -19.816 1.00 82.31 206 ASP A O 1
ATOM 1632 N N . GLY A 1 207 ? 4.785 -11.119 -19.259 1.00 77.25 207 GLY A N 1
ATOM 1633 C CA . GLY A 1 207 ? 5.414 -12.360 -19.717 1.00 77.25 207 GLY A CA 1
ATOM 1634 C C . GLY A 1 207 ? 6.292 -13.063 -18.675 1.00 77.25 207 GLY A C 1
ATOM 1635 O O . GLY A 1 207 ? 6.632 -14.223 -18.888 1.00 77.25 207 GLY A O 1
ATOM 1636 N N . MET A 1 208 ? 6.600 -12.430 -17.538 1.00 76.94 208 MET A N 1
ATOM 1637 C CA . MET A 1 208 ? 7.212 -13.109 -16.392 1.00 76.94 208 MET A CA 1
ATOM 1638 C C . MET A 1 208 ? 6.174 -13.512 -15.356 1.00 76.94 208 MET A C 1
ATOM 1640 O O . MET A 1 208 ? 5.188 -12.824 -15.138 1.00 76.94 208 MET A O 1
ATOM 1644 N N . TYR A 1 209 ? 6.400 -14.613 -14.653 1.00 66.94 209 TYR A N 1
ATOM 1645 C CA . TYR A 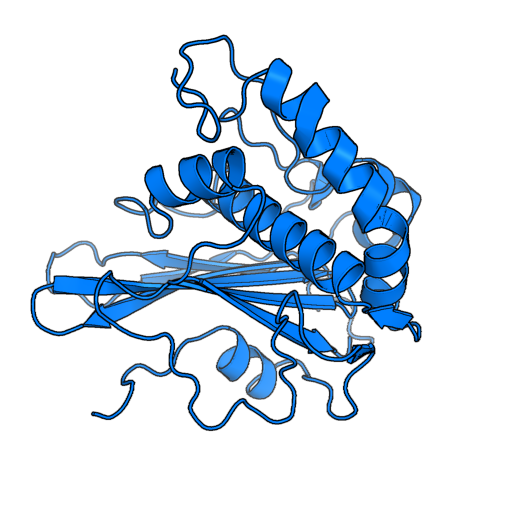1 209 ? 5.546 -14.952 -13.523 1.00 66.94 209 TYR A CA 1
ATOM 1646 C C . TYR A 1 209 ? 6.180 -14.415 -12.247 1.00 66.94 209 TYR A C 1
ATOM 1648 O O . TYR A 1 209 ? 7.388 -14.583 -12.061 1.00 66.94 209 TYR A O 1
ATOM 1656 N N . PRO A 1 210 ? 5.398 -13.777 -11.359 1.00 63.38 210 PRO A N 1
ATOM 1657 C CA . PRO A 1 210 ? 5.908 -13.423 -10.050 1.00 63.38 210 PRO A CA 1
ATOM 1658 C C . PRO A 1 210 ? 6.451 -14.686 -9.388 1.00 63.38 210 PRO A C 1
ATOM 1660 O O . PRO A 1 210 ? 5.808 -15.733 -9.514 1.00 63.38 210 PRO A O 1
ATOM 1663 N N . PRO A 1 211 ? 7.627 -14.630 -8.737 1.00 57.47 211 PRO A N 1
ATOM 1664 C CA . PRO A 1 211 ? 8.268 -15.818 -8.204 1.00 57.47 211 PRO A CA 1
ATOM 1665 C C . PRO A 1 211 ? 7.342 -16.450 -7.162 1.00 57.47 211 PRO A C 1
ATOM 1667 O O . PRO A 1 211 ? 7.310 -16.063 -5.999 1.00 57.47 211 PRO A O 1
ATOM 1670 N N . LEU A 1 212 ? 6.577 -17.457 -7.584 1.00 51.12 212 LEU A N 1
ATOM 1671 C CA . LEU A 1 212 ? 5.791 -18.328 -6.712 1.00 51.12 212 LEU A CA 1
ATOM 1672 C C . LEU A 1 212 ? 6.685 -19.423 -6.108 1.00 51.12 212 LEU A C 1
ATOM 1674 O O . LEU A 1 212 ? 6.180 -20.493 -5.775 1.00 51.12 212 LEU A O 1
ATOM 1678 N N . GLY A 1 213 ? 8.000 -19.171 -6.018 1.00 48.72 213 GLY A N 1
ATOM 1679 C CA . GLY A 1 213 ? 8.998 -20.062 -5.433 1.00 48.72 213 GLY A CA 1
ATOM 1680 C C . GLY A 1 213 ? 8.752 -20.303 -3.942 1.00 48.72 213 GLY A C 1
ATOM 1681 O O . GLY A 1 213 ? 7.620 -20.264 -3.459 1.00 48.72 213 GLY A O 1
ATOM 1682 N N . GLN A 1 214 ? 9.806 -20.562 -3.168 1.00 53.56 214 GLN A N 1
ATOM 1683 C CA . GLN A 1 214 ? 9.637 -20.791 -1.734 1.00 53.56 214 GLN A CA 1
ATOM 1684 C C . GLN A 1 214 ? 9.217 -19.488 -1.034 1.00 53.56 214 GLN A C 1
ATOM 1686 O O . GLN A 1 214 ? 10.044 -18.652 -0.683 1.00 53.56 214 GLN A O 1
ATOM 1691 N N . ILE A 1 215 ? 7.905 -19.319 -0.855 1.00 64.19 215 ILE A N 1
ATOM 1692 C CA . ILE A 1 215 ? 7.303 -18.217 -0.104 1.00 64.19 215 ILE A CA 1
ATOM 1693 C C . ILE A 1 215 ? 7.946 -18.211 1.287 1.00 64.19 215 ILE A C 1
ATOM 1695 O O . ILE A 1 215 ? 7.885 -19.242 1.972 1.00 64.19 215 ILE A O 1
ATOM 1699 N N . PRO A 1 216 ? 8.565 -17.097 1.721 1.00 69.44 216 PRO A N 1
ATOM 1700 C CA . PRO A 1 216 ? 9.170 -17.032 3.038 1.00 69.44 216 PRO A CA 1
ATOM 1701 C C . PRO A 1 216 ? 8.152 -17.426 4.111 1.00 69.44 216 PRO A C 1
ATOM 1703 O O . PRO A 1 216 ? 6.986 -17.044 4.027 1.00 69.44 216 PRO A O 1
ATOM 1706 N N . PRO A 1 217 ? 8.552 -18.153 5.163 1.00 69.62 217 PRO A N 1
ATOM 1707 C CA . PRO A 1 217 ? 7.604 -18.723 6.119 1.00 69.62 217 PRO A CA 1
ATOM 1708 C C . PRO A 1 217 ? 6.906 -17.670 7.004 1.00 69.62 217 PRO A C 1
ATOM 1710 O O . PRO A 1 217 ? 6.023 -18.017 7.785 1.00 69.62 217 PRO A O 1
ATOM 1713 N N . HIS A 1 218 ? 7.313 -16.402 6.912 1.00 77.81 218 HIS A N 1
ATOM 1714 C CA . HIS A 1 218 ? 6.672 -15.248 7.547 1.00 77.81 218 HIS A CA 1
ATOM 1715 C C . HIS A 1 218 ? 5.677 -14.518 6.623 1.00 77.81 218 HIS A C 1
ATOM 1717 O O . HIS A 1 218 ? 4.997 -13.593 7.068 1.00 77.81 218 HIS A O 1
ATOM 1723 N N . LEU A 1 219 ? 5.608 -14.906 5.343 1.00 81.38 219 LEU A N 1
ATOM 1724 C CA . LEU A 1 219 ? 4.786 -14.276 4.318 1.00 81.38 219 LEU A CA 1
ATOM 1725 C C . LEU A 1 219 ? 3.526 -15.103 4.060 1.00 81.38 219 LEU A C 1
ATOM 1727 O O . LEU A 1 219 ? 3.583 -16.306 3.812 1.00 81.38 219 LEU A O 1
ATOM 1731 N N . VAL A 1 220 ? 2.378 -14.436 4.049 1.00 86.81 220 VAL A N 1
ATOM 1732 C CA . VAL A 1 220 ? 1.113 -14.998 3.583 1.00 86.81 220 VAL A CA 1
ATOM 1733 C C . VAL A 1 220 ? 0.729 -14.328 2.278 1.00 86.81 220 VAL A C 1
ATOM 1735 O O . VAL A 1 220 ? 0.441 -13.135 2.257 1.00 86.81 220 VAL A O 1
ATOM 1738 N N . LEU A 1 221 ? 0.684 -15.089 1.188 1.00 88.00 221 LEU A N 1
ATOM 1739 C CA . LEU A 1 221 ? 0.170 -14.567 -0.074 1.00 88.00 221 LEU A CA 1
ATOM 1740 C C . LEU A 1 221 ? -1.352 -14.439 -0.023 1.00 88.00 221 LEU A C 1
ATOM 1742 O O . LEU A 1 221 ? -2.051 -15.407 0.278 1.00 88.00 221 LEU A O 1
ATOM 1746 N N . LEU A 1 222 ? -1.859 -13.260 -0.376 1.00 85.31 222 LEU A N 1
ATOM 1747 C CA . LEU A 1 222 ? -3.281 -13.051 -0.604 1.00 85.31 222 LEU A CA 1
ATOM 1748 C C . LEU A 1 222 ? -3.641 -13.599 -1.977 1.00 85.31 222 LEU A C 1
ATOM 1750 O O . LEU A 1 222 ? -3.133 -13.142 -3.000 1.00 85.31 222 LEU A O 1
ATOM 1754 N N . ARG A 1 223 ? -4.527 -14.592 -1.989 1.00 83.69 223 ARG A N 1
ATOM 1755 C CA . ARG A 1 223 ? -5.009 -15.241 -3.207 1.00 83.69 223 ARG A CA 1
ATOM 1756 C C . ARG A 1 223 ? -6.533 -15.197 -3.181 1.00 83.69 223 ARG A C 1
ATOM 1758 O O . ARG A 1 223 ? -7.150 -16.112 -2.637 1.00 83.69 223 ARG A O 1
ATOM 1765 N N . PRO A 1 224 ? -7.159 -14.135 -3.720 1.00 75.31 224 PRO A N 1
ATOM 1766 C CA . PRO A 1 224 ? -8.610 -14.093 -3.865 1.00 75.31 224 PRO A CA 1
ATOM 1767 C C . PRO A 1 224 ? -9.109 -15.368 -4.560 1.00 75.31 224 PRO A C 1
ATOM 1769 O O . PRO A 1 224 ? -8.568 -15.772 -5.585 1.00 75.31 224 PRO A O 1
ATOM 1772 N N . GLY A 1 225 ? -10.095 -16.038 -3.966 1.00 76.31 225 GLY A N 1
ATOM 1773 C CA . GLY A 1 225 ? -10.600 -17.345 -4.407 1.00 76.31 225 GLY A CA 1
ATOM 1774 C C . GLY A 1 225 ? -9.950 -18.563 -3.736 1.00 76.31 225 GLY A C 1
ATOM 1775 O O . GLY A 1 225 ? -10.458 -19.670 -3.896 1.00 76.31 225 GLY A O 1
ATOM 1776 N N . ALA A 1 226 ? -8.876 -18.387 -2.959 1.00 82.19 226 ALA A N 1
ATOM 1777 C CA . ALA A 1 226 ? -8.264 -19.455 -2.168 1.00 82.19 226 ALA A CA 1
ATOM 1778 C C . ALA A 1 226 ? -8.926 -19.619 -0.785 1.00 82.19 226 ALA A C 1
ATOM 1780 O O . ALA A 1 226 ? -9.839 -18.883 -0.398 1.00 82.19 226 ALA A O 1
ATOM 1781 N N . SER A 1 227 ? -8.443 -20.604 -0.021 1.00 86.81 227 SER A N 1
ATOM 1782 C CA . SER A 1 227 ? -8.874 -20.852 1.356 1.00 86.81 227 SER A CA 1
ATOM 1783 C C . SER A 1 227 ? -8.640 -19.642 2.262 1.00 86.81 227 SER A C 1
ATOM 1785 O O . SER A 1 227 ? -7.736 -18.832 2.040 1.00 86.81 227 SER A O 1
ATOM 1787 N N . ALA A 1 228 ? -9.441 -19.549 3.324 1.00 91.88 228 ALA A N 1
ATOM 1788 C CA . ALA A 1 228 ? -9.284 -18.503 4.321 1.00 91.88 228 ALA A CA 1
ATOM 1789 C C . ALA A 1 228 ? -7.892 -18.543 4.973 1.00 91.88 228 ALA A C 1
ATOM 1791 O O . ALA A 1 228 ? -7.328 -19.612 5.209 1.00 91.88 228 ALA A O 1
ATOM 1792 N N . VAL A 1 229 ? -7.364 -17.362 5.284 1.00 90.69 229 VAL A N 1
ATOM 1793 C CA . VAL A 1 229 ? -6.087 -17.189 5.981 1.00 90.69 229 VAL A CA 1
ATOM 1794 C C . VAL A 1 229 ? -6.356 -16.777 7.421 1.00 90.69 229 VAL A C 1
ATOM 1796 O O . VAL A 1 229 ? -7.138 -15.859 7.674 1.00 90.69 229 VAL A O 1
ATOM 1799 N N . HIS A 1 230 ? -5.671 -17.415 8.365 1.00 92.44 230 HIS A N 1
ATOM 1800 C CA . HIS A 1 230 ? -5.653 -16.981 9.757 1.00 92.44 230 HIS A CA 1
ATOM 1801 C C . HIS A 1 230 ? -4.541 -15.955 9.967 1.00 92.44 230 HIS A C 1
ATOM 1803 O O . HIS A 1 230 ? -3.373 -16.222 9.691 1.00 92.44 230 HIS A O 1
ATOM 1809 N N . TRP A 1 231 ? -4.916 -14.782 10.463 1.00 93.56 231 TRP A N 1
ATOM 1810 C CA . TRP A 1 231 ? -3.992 -13.747 10.900 1.00 93.56 231 TRP A CA 1
ATOM 1811 C C . TRP A 1 231 ? -3.911 -13.722 12.434 1.00 93.56 231 TRP A C 1
ATOM 1813 O O . TRP A 1 231 ? -4.955 -13.870 13.078 1.00 93.56 231 TRP A O 1
ATOM 1823 N N . PRO A 1 232 ? -2.731 -13.453 13.025 1.00 93.31 232 PRO A N 1
ATOM 1824 C CA . PRO A 1 232 ? -1.440 -13.298 12.350 1.00 93.31 232 PRO A CA 1
ATOM 1825 C C . PRO A 1 232 ? -0.826 -14.641 11.908 1.00 93.31 232 PRO A C 1
ATOM 1827 O O . PRO A 1 232 ? -1.101 -15.666 12.535 1.00 93.31 232 PRO A O 1
ATOM 1830 N N . PRO A 1 233 ? 0.032 -14.661 10.867 1.00 87.75 233 PRO A N 1
ATOM 1831 C CA . PRO A 1 233 ? 0.894 -15.809 10.596 1.00 87.75 233 PRO A CA 1
ATOM 1832 C C . PRO A 1 233 ? 1.755 -16.167 11.813 1.00 87.75 233 PRO A C 1
ATOM 1834 O O . PRO A 1 233 ? 2.164 -15.302 12.591 1.00 87.75 233 PRO A O 1
ATOM 1837 N N . SER A 1 234 ? 2.069 -17.458 11.955 1.00 84.88 234 SER A N 1
ATOM 1838 C CA . SER A 1 234 ? 2.758 -18.006 13.131 1.00 84.88 234 SER A CA 1
ATOM 1839 C C . SER A 1 234 ? 4.193 -17.508 13.308 1.00 84.88 234 SER A C 1
ATOM 1841 O O . SER A 1 234 ? 4.724 -17.556 14.415 1.00 84.88 234 SER A O 1
ATOM 1843 N N . ARG A 1 235 ? 4.847 -17.066 12.228 1.00 89.19 235 ARG A N 1
ATOM 1844 C CA . ARG A 1 235 ? 6.205 -16.515 12.268 1.00 89.19 235 ARG A CA 1
ATOM 1845 C C . ARG A 1 235 ? 6.161 -15.007 12.015 1.00 89.19 235 ARG A C 1
ATOM 1847 O O . ARG A 1 235 ? 5.912 -14.616 10.875 1.00 89.19 235 ARG A O 1
ATOM 1854 N N . PRO A 1 236 ? 6.380 -14.171 13.045 1.00 92.25 236 PRO A N 1
ATOM 1855 C CA . PRO A 1 236 ? 6.479 -12.733 12.853 1.00 92.25 236 PRO A CA 1
ATOM 1856 C C . PRO A 1 236 ? 7.827 -12.331 12.238 1.00 92.25 236 PRO A C 1
ATOM 1858 O O . PRO A 1 236 ? 8.788 -13.097 12.292 1.00 92.25 236 PRO A O 1
ATOM 1861 N N . ILE A 1 237 ? 7.889 -11.106 11.718 1.00 90.62 237 ILE A N 1
ATOM 1862 C CA . ILE A 1 237 ? 9.109 -10.404 11.293 1.00 90.62 237 ILE A CA 1
ATOM 1863 C C . ILE A 1 237 ? 9.473 -9.362 12.351 1.00 90.62 237 ILE A C 1
ATOM 1865 O O . ILE A 1 237 ? 8.596 -8.659 12.856 1.00 90.62 237 ILE A O 1
ATOM 1869 N N . ARG A 1 238 ? 10.759 -9.224 12.670 1.00 90.12 238 ARG A N 1
ATOM 1870 C CA . ARG A 1 238 ? 11.297 -8.199 13.577 1.00 90.12 238 ARG A CA 1
ATOM 1871 C C . ARG A 1 238 ? 12.140 -7.165 12.827 1.00 90.12 238 ARG A C 1
ATOM 1873 O O . ARG A 1 238 ? 12.546 -7.375 11.688 1.00 90.12 238 ARG A O 1
ATOM 1880 N N . ALA A 1 239 ? 12.433 -6.046 13.489 1.00 86.19 239 ALA A N 1
ATOM 1881 C CA . ALA A 1 239 ? 13.377 -5.045 12.992 1.00 86.19 239 ALA A CA 1
ATOM 1882 C C . ALA A 1 239 ? 14.770 -5.638 12.683 1.00 86.19 239 ALA A C 1
ATOM 1884 O O . ALA A 1 239 ? 15.163 -6.670 13.231 1.00 86.19 239 ALA A O 1
ATOM 1885 N N . GLY A 1 240 ? 15.554 -4.933 11.863 1.00 83.56 240 GLY A N 1
ATOM 1886 C CA . GLY A 1 240 ? 16.903 -5.346 11.469 1.00 83.56 240 GLY A CA 1
ATOM 1887 C C . GLY A 1 240 ? 16.886 -6.250 10.240 1.00 83.56 240 GLY A C 1
ATOM 1888 O O . GLY A 1 240 ? 16.098 -6.028 9.326 1.00 83.56 240 GLY A O 1
ATOM 1889 N N . ALA A 1 241 ? 17.735 -7.280 10.228 1.00 82.50 241 ALA A N 1
ATOM 1890 C CA . ALA A 1 241 ? 17.961 -8.119 9.049 1.00 82.50 241 ALA A CA 1
ATOM 1891 C C . ALA A 1 241 ? 16.695 -8.823 8.524 1.00 82.50 241 ALA A C 1
ATOM 1893 O O . ALA A 1 241 ? 16.538 -8.965 7.314 1.00 82.50 241 ALA A O 1
ATOM 1894 N N . GLU A 1 242 ? 15.777 -9.237 9.409 1.00 85.75 242 GLU A N 1
ATOM 1895 C CA . GLU A 1 242 ? 14.510 -9.857 8.990 1.00 85.75 242 GLU A CA 1
ATOM 1896 C C . GLU A 1 242 ? 13.634 -8.859 8.210 1.00 85.75 242 GLU A C 1
ATOM 1898 O O . GLU A 1 242 ? 13.114 -9.190 7.146 1.00 85.75 242 GLU A O 1
ATOM 1903 N N . TRP A 1 243 ? 13.508 -7.624 8.708 1.00 85.50 243 TRP A N 1
ATOM 1904 C CA . TRP A 1 243 ? 12.781 -6.549 8.030 1.00 85.50 243 TRP A CA 1
ATOM 1905 C C . TRP A 1 243 ? 13.466 -6.110 6.734 1.00 85.50 243 TRP A C 1
ATOM 1907 O O . TRP A 1 243 ? 12.798 -5.945 5.717 1.00 85.50 243 TRP A O 1
ATOM 1917 N N . ASP A 1 244 ? 14.791 -5.966 6.739 1.00 81.06 244 ASP A N 1
ATOM 1918 C CA . ASP A 1 244 ? 15.544 -5.575 5.546 1.00 81.06 244 ASP A CA 1
ATOM 1919 C C . ASP A 1 244 ? 15.414 -6.632 4.436 1.00 81.06 244 ASP A C 1
ATOM 1921 O O . ASP A 1 244 ? 15.223 -6.280 3.273 1.00 81.06 244 ASP A O 1
ATOM 1925 N N . SER A 1 245 ? 15.430 -7.924 4.780 1.00 78.44 245 SER A N 1
ATOM 1926 C CA . SER A 1 245 ? 15.177 -9.007 3.820 1.00 78.44 245 SER A CA 1
ATOM 1927 C C . SER A 1 245 ? 13.737 -9.031 3.312 1.00 78.44 245 SER A C 1
ATOM 1929 O O . SER A 1 245 ? 13.499 -9.526 2.216 1.00 78.44 245 SER A O 1
ATOM 1931 N N . PHE A 1 246 ? 12.775 -8.556 4.104 1.00 80.75 246 PHE A N 1
ATOM 1932 C CA . PHE A 1 246 ? 11.389 -8.445 3.666 1.00 80.75 246 PHE A CA 1
ATOM 1933 C C . PHE A 1 246 ? 11.213 -7.271 2.711 1.00 80.75 246 PHE A C 1
ATOM 1935 O O . PHE A 1 246 ? 10.563 -7.428 1.695 1.00 80.75 246 PHE A O 1
ATOM 1942 N N . VAL A 1 247 ? 11.787 -6.102 2.998 1.00 77.62 247 VAL A N 1
ATOM 1943 C CA . VAL A 1 247 ? 11.597 -4.889 2.185 1.00 77.62 247 VAL A CA 1
ATOM 1944 C C . VAL A 1 247 ? 12.280 -4.974 0.818 1.00 77.62 247 VAL A C 1
ATOM 1946 O O . VAL A 1 247 ? 11.757 -4.447 -0.168 1.00 77.62 247 VAL A O 1
ATOM 1949 N N . ASN A 1 248 ? 13.445 -5.614 0.751 1.00 71.88 248 ASN A N 1
ATOM 1950 C CA . ASN A 1 248 ? 14.239 -5.679 -0.469 1.00 71.88 248 ASN A CA 1
ATOM 1951 C C . ASN A 1 248 ? 13.940 -6.976 -1.232 1.00 71.88 248 ASN A C 1
ATOM 1953 O O . ASN A 1 248 ? 13.927 -8.059 -0.651 1.00 71.88 248 ASN A O 1
ATOM 1957 N N . LEU A 1 249 ? 13.719 -6.871 -2.545 1.00 62.03 249 LEU A N 1
ATOM 1958 C CA . LEU A 1 249 ? 13.759 -8.049 -3.411 1.00 62.03 249 LEU A CA 1
ATOM 1959 C C . LEU A 1 249 ? 15.212 -8.557 -3.474 1.00 62.03 249 LEU A C 1
ATOM 1961 O O . LEU A 1 249 ? 16.121 -7.724 -3.475 1.00 62.03 249 LEU A O 1
ATOM 1965 N N . PRO A 1 250 ? 15.456 -9.880 -3.528 1.00 55.81 250 PRO A N 1
ATOM 1966 C CA . PRO A 1 250 ? 16.798 -10.393 -3.800 1.00 55.81 250 PRO A CA 1
ATOM 1967 C C . PRO A 1 250 ? 17.305 -9.813 -5.128 1.00 55.81 250 PRO A C 1
ATOM 1969 O O . PRO A 1 250 ? 16.513 -9.631 -6.043 1.00 55.81 250 PRO A O 1
ATOM 1972 N N . GLU A 1 251 ? 18.595 -9.500 -5.245 1.00 47.09 251 GLU A N 1
ATOM 1973 C CA . GLU A 1 251 ? 19.145 -8.875 -6.465 1.00 47.09 251 GLU A CA 1
ATOM 1974 C C . GLU A 1 251 ? 19.048 -9.792 -7.695 1.00 47.09 251 GLU A C 1
ATOM 1976 O O . GLU A 1 251 ? 19.010 -9.307 -8.821 1.00 47.09 251 GLU A O 1
ATOM 1981 N N . GLU A 1 252 ? 18.906 -11.101 -7.479 1.00 45.31 252 GLU A N 1
ATOM 1982 C CA . GLU A 1 252 ? 18.742 -12.101 -8.526 1.00 45.31 252 GLU A CA 1
ATOM 1983 C C . GLU A 1 252 ? 17.582 -13.038 -8.163 1.00 45.31 252 GLU A C 1
ATOM 1985 O O . GLU A 1 252 ? 17.628 -13.776 -7.174 1.00 45.31 252 GLU A O 1
ATOM 1990 N N . THR A 1 253 ? 16.518 -13.045 -8.967 1.00 40.53 253 THR A N 1
ATOM 1991 C CA . THR A 1 253 ? 15.666 -14.232 -9.059 1.00 40.53 253 THR A CA 1
ATOM 1992 C C . THR A 1 253 ? 16.435 -15.232 -9.903 1.00 40.53 253 THR A C 1
ATOM 1994 O O . THR A 1 253 ? 16.507 -15.063 -11.117 1.00 40.53 253 THR A O 1
ATOM 1997 N N . GLY A 1 254 ? 17.065 -16.217 -9.257 1.00 37.66 254 GLY A N 1
ATOM 1998 C CA . GLY A 1 254 ? 17.749 -17.299 -9.961 1.00 37.66 254 GLY A CA 1
ATOM 1999 C C . GLY A 1 254 ? 16.858 -17.886 -11.060 1.00 37.66 254 GLY A C 1
ATOM 2000 O O . GLY A 1 254 ? 15.661 -18.087 -10.842 1.00 37.66 254 GLY A O 1
ATOM 2001 N N . THR A 1 255 ? 17.475 -18.075 -12.225 1.00 30.95 255 THR A N 1
ATOM 2002 C CA . THR A 1 255 ? 16.930 -18.674 -13.454 1.00 30.95 255 THR A CA 1
ATOM 2003 C C . THR A 1 255 ? 16.134 -19.948 -13.217 1.00 30.95 255 THR A C 1
ATOM 2005 O O . THR A 1 255 ? 16.634 -20.795 -12.438 1.00 30.95 255 THR A O 1
#